Protein AF-A0AB35UMN3-F1 (afdb_monomer_lite)

Foldseek 3Di:
DDVVVVVVVVVVVVVVVVVVVVVVVVVVVVVVVVVVVVVVVVVVVVVVVVVVCCCVVPVVVVVVVVVVVVVVVVVVVVVVVVVVVVVVVVVVVVVVVVVVVVVVVVPDPPVPVVVCCVQPQVQLLVQLVVLCVVVVPPPFDDWGQDPVVRFIQTPNDTLVVDDPVSVVVRVVSSVVSVVVSVVVVD

Structure (mmCIF, N/CA/C/O backbone):
data_AF-A0AB35UMN3-F1
#
_entry.id   AF-A0AB35UMN3-F1
#
loop_
_atom_site.group_PDB
_atom_site.id
_atom_sit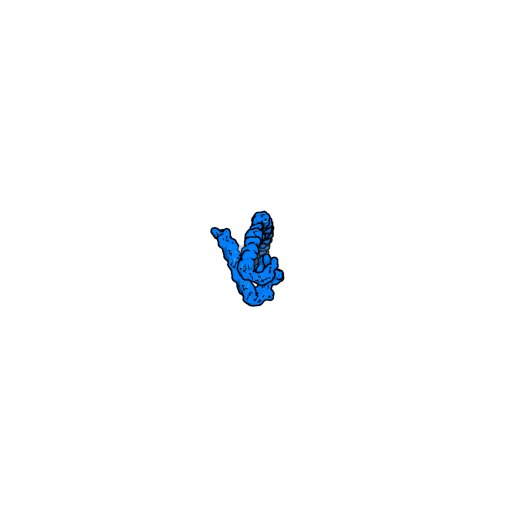e.type_symbol
_atom_site.label_atom_id
_atom_site.label_alt_id
_atom_site.label_comp_id
_atom_site.label_asym_id
_atom_site.label_entity_id
_atom_site.label_seq_id
_atom_site.pdbx_PDB_ins_code
_atom_site.Cartn_x
_atom_site.Cartn_y
_atom_site.Cartn_z
_atom_site.occupancy
_atom_site.B_iso_or_equiv
_atom_site.auth_seq_id
_atom_site.auth_comp_id
_atom_site.auth_asym_id
_atom_site.auth_atom_id
_atom_site.pdbx_PDB_model_num
ATOM 1 N N . MET A 1 1 ? 55.229 17.877 -94.656 1.00 49.72 1 MET A N 1
ATOM 2 C CA . MET A 1 1 ? 54.636 17.764 -93.302 1.00 49.72 1 MET A CA 1
ATOM 3 C C . MET A 1 1 ? 53.980 16.390 -93.181 1.00 49.72 1 MET A C 1
ATOM 5 O O . MET A 1 1 ? 52.789 16.236 -93.396 1.00 49.72 1 MET A O 1
ATOM 9 N N . SER A 1 2 ? 54.763 15.326 -93.351 1.00 49.81 2 SER A N 1
ATOM 10 C CA . SER A 1 2 ? 55.727 14.683 -92.440 1.00 49.81 2 SER A CA 1
ATOM 11 C C . SER A 1 2 ? 55.026 13.604 -91.614 1.00 49.81 2 SER A C 1
ATOM 13 O O . SER A 1 2 ? 54.398 13.877 -90.596 1.00 49.81 2 SER A O 1
ATOM 15 N N . CYS A 1 3 ? 55.125 12.355 -92.085 1.00 61.06 3 CYS A N 1
ATOM 16 C CA . CYS A 1 3 ? 54.620 11.147 -91.418 1.00 61.06 3 CYS A CA 1
ATOM 17 C C . CYS A 1 3 ? 55.007 11.052 -89.933 1.00 61.06 3 CYS A C 1
ATOM 19 O O . CYS A 1 3 ? 54.326 10.369 -89.174 1.00 61.06 3 CYS A O 1
ATOM 21 N N . PHE A 1 4 ? 56.062 11.756 -89.520 1.00 66.88 4 PHE A N 1
ATOM 22 C CA . PHE A 1 4 ? 56.520 11.857 -88.140 1.00 66.88 4 PHE A CA 1
ATOM 23 C C . PHE A 1 4 ? 55.528 12.582 -87.210 1.00 66.88 4 PHE A C 1
ATOM 25 O O . PHE A 1 4 ? 55.297 12.144 -86.087 1.00 66.88 4 PHE A O 1
ATOM 32 N N . GLU A 1 5 ? 54.872 13.649 -87.671 1.00 67.44 5 GLU A N 1
ATOM 33 C CA . GLU A 1 5 ? 53.860 14.357 -86.867 1.00 67.44 5 GLU A CA 1
ATOM 34 C C . GLU A 1 5 ? 52.580 13.521 -86.741 1.00 67.44 5 GLU A C 1
ATOM 36 O O . GLU A 1 5 ? 51.992 13.429 -85.662 1.00 67.44 5 GLU A O 1
ATOM 41 N N . LYS A 1 6 ? 52.194 12.825 -87.820 1.00 71.44 6 LYS A N 1
ATOM 42 C CA . LYS A 1 6 ? 51.068 11.878 -87.810 1.00 71.44 6 LYS A CA 1
ATOM 43 C C . LYS A 1 6 ? 51.325 10.684 -86.884 1.00 71.44 6 LYS A C 1
ATOM 45 O O . LYS A 1 6 ? 50.409 10.264 -86.181 1.00 71.44 6 LYS A O 1
ATOM 50 N N . SER A 1 7 ? 52.550 10.151 -86.835 1.00 70.56 7 SER A N 1
ATOM 51 C CA . SER A 1 7 ? 52.886 9.033 -85.941 1.00 70.56 7 SER A CA 1
ATOM 52 C C . SER A 1 7 ? 52.916 9.450 -84.464 1.00 70.56 7 SER A C 1
ATOM 54 O O . SER A 1 7 ? 52.410 8.708 -83.620 1.00 70.56 7 SER A O 1
ATOM 56 N N . GLN A 1 8 ? 53.405 10.655 -84.140 1.00 73.31 8 GLN A N 1
ATOM 57 C CA . GLN A 1 8 ? 53.326 11.201 -82.779 1.00 73.31 8 GLN A CA 1
ATOM 58 C C . GLN A 1 8 ? 51.881 11.450 -82.327 1.00 73.31 8 GLN A C 1
ATOM 60 O O . GLN A 1 8 ? 51.534 11.153 -81.182 1.00 73.31 8 GLN A O 1
ATOM 65 N N . GLN A 1 9 ? 51.021 11.971 -83.208 1.00 75.00 9 GLN A N 1
ATOM 66 C CA . GLN A 1 9 ? 49.597 12.134 -82.901 1.00 75.00 9 GLN A CA 1
ATOM 67 C C . GLN A 1 9 ? 48.918 10.781 -82.654 1.00 75.00 9 GLN A C 1
ATOM 69 O O . GLN A 1 9 ? 48.176 10.641 -81.683 1.00 75.00 9 GLN A O 1
ATOM 74 N N . LEU A 1 10 ? 49.247 9.756 -83.446 1.00 77.12 10 LEU A N 1
ATOM 75 C CA . LEU A 1 10 ? 48.720 8.402 -83.263 1.00 77.12 10 LEU A CA 1
ATOM 76 C C . LEU A 1 10 ? 49.132 7.786 -81.912 1.00 77.12 10 LEU A C 1
ATOM 78 O O . LEU A 1 10 ? 48.319 7.137 -81.257 1.00 77.12 10 LEU A O 1
ATOM 82 N N . GLN A 1 11 ? 50.369 8.008 -81.457 1.00 79.69 11 GLN A N 1
ATOM 83 C CA . GLN A 1 11 ? 50.820 7.547 -80.137 1.00 79.69 11 GLN A CA 1
ATOM 84 C C . GLN A 1 11 ? 50.098 8.261 -78.985 1.00 79.69 11 GLN A C 1
ATOM 86 O O . GLN A 1 11 ? 49.710 7.614 -78.012 1.00 79.69 11 GLN A O 1
ATOM 91 N N . LYS A 1 12 ? 49.875 9.578 -79.097 1.00 78.50 12 LYS A N 1
ATOM 92 C CA . LYS A 1 12 ? 49.106 10.343 -78.101 1.00 78.50 12 LYS A CA 1
ATOM 93 C C . LYS A 1 12 ? 47.659 9.858 -78.014 1.00 78.50 12 LYS A C 1
ATOM 95 O O . LYS A 1 12 ? 47.161 9.676 -76.909 1.00 78.50 12 LYS A O 1
ATOM 100 N N . LEU A 1 13 ? 47.023 9.582 -79.154 1.00 82.56 13 LEU A N 1
ATOM 101 C CA . LEU A 1 13 ? 45.664 9.037 -79.201 1.00 82.56 13 LEU A CA 1
ATOM 102 C C . LEU A 1 13 ? 45.573 7.665 -78.524 1.00 82.56 13 LEU A C 1
ATOM 104 O O . LEU A 1 13 ? 44.701 7.475 -77.685 1.00 82.56 13 LEU A O 1
ATOM 108 N N . LYS A 1 14 ? 46.522 6.755 -78.783 1.00 85.44 14 LYS A N 1
ATOM 109 C CA . LYS A 1 14 ? 46.574 5.450 -78.098 1.00 85.44 14 LYS A CA 1
ATOM 110 C C . LYS A 1 14 ? 46.750 5.576 -76.582 1.00 85.44 14 LYS A C 1
ATOM 112 O O . LYS A 1 14 ? 46.161 4.808 -75.830 1.00 85.44 14 LYS A O 1
ATOM 117 N N . LYS A 1 15 ? 47.549 6.545 -76.120 1.00 87.25 15 LYS A N 1
ATOM 118 C CA . LYS A 1 15 ? 47.735 6.808 -74.684 1.00 87.25 15 LYS A CA 1
ATOM 119 C C . LYS A 1 15 ? 46.450 7.329 -74.034 1.00 87.25 15 LYS A C 1
ATOM 121 O O . LYS A 1 15 ? 46.104 6.881 -72.949 1.00 87.25 15 LYS A O 1
ATOM 126 N N . ILE A 1 16 ? 45.744 8.238 -74.707 1.00 84.94 16 ILE A N 1
ATOM 127 C CA . ILE A 1 16 ? 44.455 8.768 -74.243 1.00 84.94 16 ILE A CA 1
ATOM 128 C C . ILE A 1 16 ? 43.393 7.660 -74.229 1.00 84.94 16 ILE A C 1
ATOM 130 O O . ILE A 1 16 ? 42.644 7.547 -73.268 1.00 84.94 16 ILE A O 1
ATOM 134 N N . GLU A 1 17 ? 43.356 6.803 -75.249 1.00 89.38 17 GLU A N 1
ATOM 135 C CA . GLU A 1 17 ? 42.429 5.669 -75.321 1.00 89.38 17 GLU A CA 1
ATOM 136 C C . GLU A 1 17 ? 42.660 4.659 -74.184 1.00 89.38 17 GLU A C 1
ATOM 138 O O . GLU A 1 17 ? 41.702 4.226 -73.542 1.00 89.38 17 GLU A O 1
ATOM 143 N N . ALA A 1 18 ? 43.924 4.353 -73.868 1.00 86.31 18 ALA A N 1
ATOM 144 C CA . ALA A 1 18 ? 44.277 3.531 -72.711 1.00 86.31 18 ALA A CA 1
ATOM 145 C C . ALA A 1 18 ? 43.836 4.185 -71.388 1.00 86.31 18 ALA A C 1
ATOM 147 O O . ALA A 1 18 ? 43.183 3.538 -70.577 1.00 86.31 18 ALA A O 1
ATOM 148 N N . GLN A 1 19 ? 44.093 5.486 -71.211 1.00 88.62 19 GLN A N 1
ATOM 149 C CA . GLN A 1 19 ? 43.667 6.226 -70.017 1.00 88.62 19 GLN A CA 1
ATOM 150 C C . GLN A 1 19 ? 42.141 6.266 -69.857 1.00 88.62 19 GLN A C 1
ATOM 152 O O . GLN A 1 19 ? 41.639 6.139 -68.746 1.00 88.62 19 GLN A O 1
ATOM 157 N N . ILE A 1 20 ? 41.386 6.409 -70.951 1.00 90.38 20 ILE A N 1
ATOM 158 C CA . ILE A 1 20 ? 39.916 6.366 -70.922 1.00 90.38 20 ILE A CA 1
ATOM 159 C C . ILE A 1 20 ? 39.425 4.975 -70.513 1.00 90.38 20 ILE A C 1
ATOM 161 O O . ILE A 1 20 ? 38.469 4.866 -69.746 1.00 90.38 20 ILE A O 1
ATOM 165 N N . LYS A 1 21 ? 40.064 3.910 -71.008 1.00 92.06 21 LYS A N 1
ATOM 166 C CA . LYS A 1 21 ? 39.723 2.534 -70.632 1.00 92.06 21 LYS A CA 1
ATOM 167 C C . LYS A 1 21 ? 39.990 2.279 -69.148 1.00 92.06 21 LYS A C 1
ATOM 169 O O . LYS A 1 21 ? 39.128 1.718 -68.475 1.00 92.06 21 LYS A O 1
ATOM 174 N N . ASP A 1 22 ? 41.128 2.741 -68.642 1.00 91.88 22 ASP A N 1
ATOM 175 C CA . ASP A 1 22 ? 41.480 2.617 -67.227 1.00 91.88 22 ASP A CA 1
ATOM 176 C C . ASP A 1 22 ? 40.489 3.395 -66.351 1.00 91.88 22 ASP A C 1
ATOM 178 O O . ASP A 1 22 ? 39.943 2.841 -65.399 1.00 91.88 22 ASP A O 1
ATOM 182 N N . LEU A 1 23 ? 40.152 4.636 -66.718 1.00 90.88 23 LEU A N 1
ATOM 183 C CA . LEU A 1 23 ? 39.163 5.443 -65.994 1.00 90.88 23 LEU A CA 1
ATOM 184 C C . LEU A 1 23 ? 37.768 4.808 -65.985 1.00 90.88 23 LEU A C 1
ATOM 186 O O . LEU A 1 23 ? 37.100 4.848 -64.956 1.00 90.88 23 LEU A O 1
ATOM 190 N N . ARG A 1 24 ? 37.340 4.182 -67.088 1.00 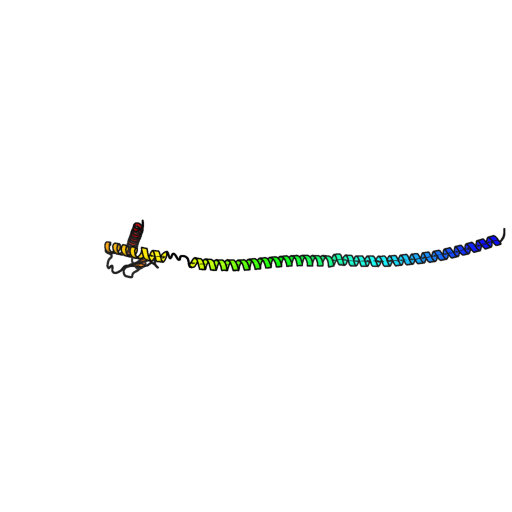92.94 24 ARG A N 1
ATOM 191 C CA . ARG A 1 24 ? 36.076 3.427 -67.128 1.00 92.94 24 ARG A CA 1
ATOM 192 C C . ARG A 1 24 ? 36.103 2.228 -66.188 1.00 92.94 24 ARG A C 1
ATOM 194 O O . ARG A 1 24 ? 35.152 2.031 -65.449 1.00 92.94 24 ARG A O 1
ATOM 201 N N . SER A 1 25 ? 37.210 1.486 -66.150 1.00 91.69 25 SER A N 1
ATOM 202 C CA . SER A 1 25 ? 37.344 0.351 -65.228 1.00 91.69 25 SER A CA 1
ATOM 203 C C . SER A 1 25 ? 37.286 0.778 -63.754 1.00 91.69 25 SER A C 1
ATOM 205 O O . SER A 1 25 ? 36.664 0.105 -62.936 1.00 91.69 25 SER A O 1
ATOM 207 N N . VAL A 1 26 ? 37.874 1.934 -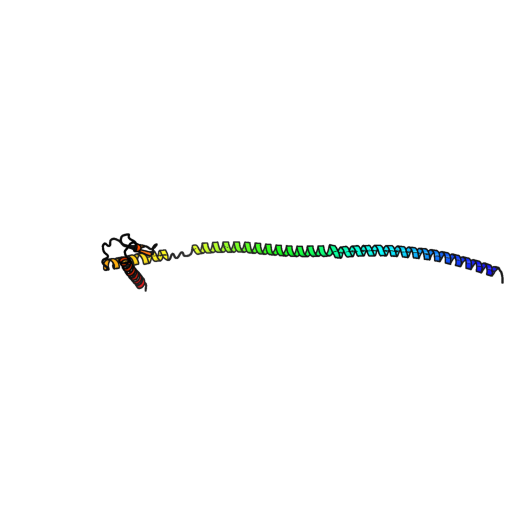63.426 1.00 93.56 26 VAL A N 1
ATOM 208 C CA . VAL A 1 26 ? 37.813 2.533 -62.086 1.00 93.56 26 VAL A CA 1
ATOM 209 C C . VAL A 1 26 ? 36.394 3.007 -61.776 1.00 93.56 26 VAL A C 1
ATOM 211 O O . VAL A 1 26 ? 35.917 2.808 -60.664 1.00 93.56 26 VAL A O 1
ATOM 214 N N . GLN A 1 27 ? 35.701 3.600 -62.750 1.00 92.94 27 GLN A N 1
ATOM 215 C CA . GLN A 1 27 ? 34.311 4.018 -62.591 1.00 92.94 27 GLN A CA 1
ATOM 216 C C . GLN A 1 27 ? 33.392 2.821 -62.310 1.00 92.94 27 GLN A C 1
ATOM 218 O O . GLN A 1 27 ? 32.613 2.876 -61.363 1.00 92.94 27 GLN A O 1
ATOM 223 N N . ASP A 1 28 ? 33.525 1.731 -63.068 1.00 93.69 28 ASP A N 1
ATOM 224 C CA . ASP A 1 28 ? 32.730 0.515 -62.872 1.00 93.69 28 ASP A CA 1
ATOM 225 C C . ASP A 1 28 ? 32.991 -0.114 -61.491 1.00 93.69 28 ASP A C 1
ATOM 227 O O . ASP A 1 28 ? 32.059 -0.554 -60.814 1.00 93.69 28 ASP A O 1
ATOM 231 N N . PHE A 1 29 ? 34.253 -0.114 -61.041 1.00 95.19 29 PHE A N 1
ATOM 232 C CA . PHE A 1 29 ? 34.628 -0.577 -59.702 1.00 95.19 29 PHE A CA 1
ATOM 233 C C . PHE A 1 29 ? 33.988 0.281 -58.602 1.00 95.19 29 PHE A C 1
ATOM 235 O O . PHE A 1 29 ? 33.361 -0.253 -57.688 1.00 95.19 29 PHE A O 1
ATOM 242 N N . LEU A 1 30 ? 34.086 1.608 -58.716 1.00 93.69 30 LEU A N 1
ATOM 243 C CA . LEU A 1 30 ? 33.486 2.533 -57.753 1.00 93.69 30 LEU A CA 1
ATOM 244 C C . LEU A 1 30 ? 31.957 2.425 -57.737 1.00 93.69 30 LEU A C 1
ATOM 246 O O . LEU A 1 30 ? 31.351 2.486 -56.671 1.00 93.69 30 LEU A O 1
ATOM 250 N N . GLU A 1 31 ? 31.309 2.233 -58.888 1.00 95.50 31 GLU A N 1
ATOM 251 C CA . GLU A 1 31 ? 29.861 2.013 -58.948 1.00 95.50 31 GLU A CA 1
ATOM 252 C C . GLU A 1 31 ? 29.442 0.703 -58.267 1.00 95.50 31 GLU A C 1
ATOM 254 O O . GLU A 1 31 ? 28.391 0.661 -57.618 1.00 95.50 31 GLU A O 1
ATOM 259 N N . ALA A 1 32 ? 30.246 -0.358 -58.382 1.00 93.75 32 ALA A N 1
ATOM 260 C CA . ALA A 1 32 ? 30.013 -1.607 -57.662 1.00 93.75 32 ALA A CA 1
ATOM 261 C C . ALA A 1 32 ? 30.167 -1.419 -56.143 1.00 93.75 32 ALA A C 1
ATOM 263 O O . ALA A 1 32 ? 29.280 -1.820 -55.387 1.00 93.75 32 ALA A O 1
ATOM 264 N N . GLU A 1 33 ? 31.222 -0.731 -55.705 1.00 95.06 33 GLU A N 1
ATOM 265 C CA . GLU A 1 33 ? 31.476 -0.450 -54.288 1.00 95.06 33 GLU A CA 1
ATOM 266 C C . GLU A 1 33 ? 30.394 0.456 -53.679 1.00 95.06 33 GLU A C 1
ATOM 268 O O . GLU A 1 33 ? 29.896 0.200 -52.584 1.00 95.06 33 GLU A O 1
ATOM 273 N N . ILE A 1 34 ? 29.920 1.467 -54.416 1.00 95.00 34 ILE A N 1
ATOM 274 C CA . ILE A 1 34 ? 28.790 2.309 -53.997 1.00 95.00 34 ILE A CA 1
ATOM 275 C C . ILE A 1 34 ? 27.517 1.473 -53.831 1.00 95.00 34 ILE A C 1
ATOM 277 O O . ILE A 1 34 ? 26.742 1.711 -52.900 1.00 95.00 34 ILE A O 1
ATOM 281 N N . LYS A 1 35 ? 27.259 0.504 -54.717 1.00 95.69 35 LYS A N 1
ATOM 282 C CA . LYS A 1 35 ? 26.093 -0.383 -54.586 1.00 95.69 35 LYS A CA 1
ATOM 283 C C . LYS A 1 35 ? 26.203 -1.257 -53.341 1.00 95.69 35 LYS A C 1
ATOM 285 O O . LYS A 1 35 ? 25.233 -1.329 -52.592 1.00 95.69 35 LYS A O 1
ATOM 290 N N . GLU A 1 36 ? 27.365 -1.848 -53.087 1.00 95.81 36 GLU A N 1
ATOM 291 C CA . GLU A 1 36 ? 27.613 -2.675 -51.901 1.00 95.81 36 GLU A CA 1
ATOM 292 C C . GLU A 1 36 ? 27.514 -1.871 -50.593 1.00 95.81 36 GLU A C 1
ATOM 294 O O . GLU A 1 36 ? 26.860 -2.281 -49.632 1.00 95.81 36 GLU A O 1
ATOM 299 N N . LEU A 1 37 ? 28.077 -0.664 -50.560 1.00 94.50 37 LEU A N 1
ATOM 300 C CA . LEU A 1 37 ? 27.951 0.224 -49.406 1.00 94.50 37 LEU A CA 1
ATOM 301 C C . LEU A 1 37 ? 26.496 0.643 -49.166 1.00 94.50 37 LEU A C 1
ATOM 303 O O . LEU A 1 37 ? 26.064 0.753 -48.018 1.00 94.50 37 LEU A O 1
ATOM 307 N N . ASN A 1 38 ? 25.712 0.852 -50.226 1.00 95.19 38 ASN A N 1
ATOM 308 C CA . ASN A 1 38 ? 24.297 1.184 -50.091 1.00 95.19 38 ASN A CA 1
ATOM 309 C C . ASN A 1 38 ? 23.457 0.007 -49.582 1.00 95.19 38 ASN A C 1
ATOM 311 O O . ASN A 1 38 ? 22.568 0.233 -48.760 1.00 95.19 38 ASN A O 1
ATOM 315 N N . THR A 1 39 ? 23.733 -1.229 -50.011 1.00 95.19 39 THR A N 1
ATOM 316 C CA . THR A 1 39 ? 23.030 -2.411 -49.483 1.00 95.19 39 THR A CA 1
ATOM 317 C C . THR A 1 39 ? 23.381 -2.648 -48.016 1.00 95.19 39 THR A C 1
ATOM 319 O O . THR A 1 39 ? 22.482 -2.864 -47.204 1.00 95.19 39 THR A O 1
ATOM 322 N N . SER A 1 40 ? 24.656 -2.501 -47.645 1.00 95.12 40 SER A N 1
ATOM 323 C CA . SER A 1 40 ? 25.102 -2.561 -46.247 1.00 95.12 40 SER A CA 1
ATOM 324 C C . SER A 1 40 ? 24.462 -1.460 -45.391 1.00 95.12 40 SER A C 1
ATOM 326 O O . SER A 1 40 ? 23.946 -1.701 -44.301 1.00 95.12 40 SER A O 1
ATOM 328 N N . LYS A 1 41 ? 24.375 -0.231 -45.910 1.00 95.12 41 LYS A N 1
ATOM 329 C CA . LYS A 1 41 ? 23.669 0.860 -45.228 1.00 95.12 41 LYS A CA 1
ATOM 330 C C . LYS A 1 41 ? 22.187 0.542 -45.018 1.00 95.12 41 LYS A C 1
ATOM 332 O O . LYS A 1 41 ? 21.641 0.861 -43.962 1.00 95.12 41 LYS A O 1
ATOM 337 N N . GLN A 1 42 ? 21.524 -0.049 -46.011 1.00 95.19 42 GLN A N 1
ATOM 338 C CA . GLN A 1 42 ? 20.117 -0.427 -45.899 1.00 95.19 42 GLN A CA 1
ATOM 339 C C . GLN A 1 42 ? 19.902 -1.511 -44.840 1.00 95.19 42 GLN A C 1
ATOM 341 O O . GLN A 1 42 ? 19.008 -1.344 -44.011 1.00 95.19 42 GLN A O 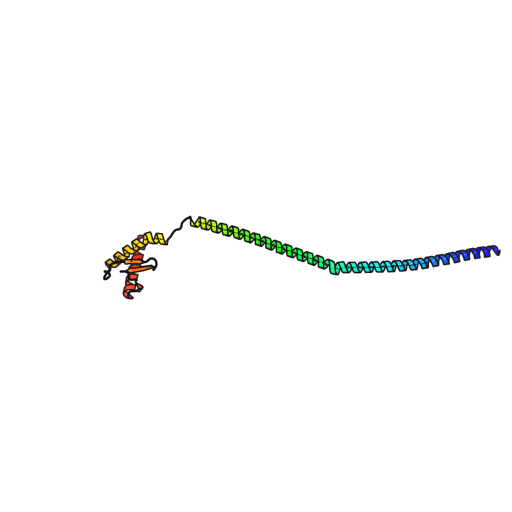1
ATOM 346 N N . SER A 1 43 ? 20.743 -2.548 -44.792 1.00 95.88 43 SER A N 1
ATOM 347 C CA . SER A 1 43 ? 20.615 -3.606 -43.780 1.00 95.88 43 SER A CA 1
ATOM 348 C C . SER A 1 43 ? 20.782 -3.063 -42.357 1.00 95.88 43 SER A C 1
ATOM 350 O O . SER A 1 43 ? 19.969 -3.367 -41.484 1.00 95.88 43 SER A O 1
ATOM 352 N N . VAL A 1 44 ? 21.749 -2.166 -42.135 1.00 95.12 44 VAL A N 1
ATOM 353 C CA . VAL A 1 44 ? 21.956 -1.506 -40.834 1.00 95.12 44 VAL A CA 1
ATOM 354 C C . VAL A 1 44 ? 20.762 -0.623 -40.449 1.00 95.12 44 VAL A C 1
ATOM 356 O O . VAL A 1 44 ? 20.359 -0.582 -39.286 1.00 95.12 44 VAL A O 1
ATOM 359 N N . ILE A 1 45 ? 20.152 0.083 -41.408 1.00 96.12 45 ILE A N 1
ATOM 360 C CA . ILE A 1 45 ? 18.945 0.886 -41.150 1.00 96.12 45 ILE A CA 1
ATOM 361 C C . ILE A 1 45 ? 17.762 -0.011 -40.773 1.00 96.12 45 ILE A C 1
ATOM 363 O O . ILE A 1 45 ? 16.984 0.347 -39.886 1.00 96.12 45 ILE A O 1
ATOM 367 N N . GLU A 1 46 ? 17.606 -1.158 -41.428 1.00 95.38 46 GLU A N 1
ATOM 368 C CA . GLU A 1 46 ? 16.555 -2.119 -41.099 1.00 95.38 46 GLU A CA 1
ATOM 369 C C . GLU A 1 46 ? 16.751 -2.731 -39.714 1.00 95.38 46 GLU A C 1
ATOM 371 O O . GLU A 1 46 ? 15.791 -2.817 -38.949 1.00 95.38 46 GLU A O 1
ATOM 376 N N . GLU A 1 47 ? 17.980 -3.102 -39.359 1.00 95.00 47 GLU A N 1
ATOM 377 C CA . GLU A 1 47 ? 18.307 -3.604 -38.025 1.00 95.00 47 GLU A CA 1
ATOM 378 C C . GLU A 1 47 ? 18.030 -2.547 -36.952 1.00 95.00 47 GLU A C 1
ATOM 380 O O . GLU A 1 47 ? 17.356 -2.823 -35.958 1.00 95.00 47 GLU A O 1
ATOM 385 N N . ARG A 1 48 ? 18.440 -1.296 -37.196 1.00 94.94 48 ARG A N 1
ATOM 386 C CA . ARG A 1 48 ? 18.114 -0.177 -36.311 1.00 94.94 48 ARG A CA 1
ATOM 387 C C . ARG A 1 48 ? 16.604 -0.021 -36.139 1.00 94.94 48 ARG A C 1
ATOM 389 O O . ARG A 1 48 ? 16.139 0.111 -35.013 1.00 94.94 48 ARG A O 1
ATOM 396 N N . ARG A 1 49 ? 15.833 -0.059 -37.231 1.00 94.31 49 ARG A N 1
ATOM 397 C CA . ARG A 1 49 ? 14.366 0.040 -37.167 1.00 94.31 49 ARG A CA 1
ATOM 398 C C . ARG A 1 49 ? 13.760 -1.099 -36.356 1.00 94.31 49 ARG A C 1
ATOM 400 O O . ARG A 1 49 ? 12.877 -0.832 -35.551 1.00 94.31 49 ARG A O 1
ATOM 407 N N . LYS A 1 50 ? 14.243 -2.333 -36.527 1.00 94.56 50 LYS A N 1
ATOM 408 C CA . LYS A 1 50 ? 13.799 -3.488 -35.731 1.00 94.56 50 LYS A CA 1
ATOM 409 C C . LYS A 1 50 ? 14.064 -3.262 -34.241 1.00 94.56 50 LYS A C 1
ATOM 411 O O . LYS A 1 50 ? 13.147 -3.409 -33.434 1.00 94.56 50 LYS A O 1
ATOM 416 N N . ASN A 1 51 ? 15.266 -2.813 -33.889 1.00 93.19 51 ASN A N 1
ATOM 417 C CA . ASN A 1 51 ? 15.624 -2.508 -32.503 1.00 93.19 51 ASN A CA 1
ATOM 418 C C . ASN A 1 51 ? 14.766 -1.374 -31.926 1.00 93.19 51 ASN A C 1
ATOM 420 O O . ASN A 1 51 ? 14.231 -1.513 -30.829 1.00 93.19 51 ASN A O 1
ATOM 424 N N . ASP A 1 52 ? 14.559 -0.294 -32.682 1.00 91.62 52 ASP A N 1
ATOM 425 C CA . ASP A 1 52 ? 13.697 0.817 -32.270 1.00 91.62 52 ASP A CA 1
ATOM 426 C C . ASP A 1 52 ? 12.254 0.330 -32.048 1.00 91.62 52 ASP A C 1
ATOM 428 O O . ASP A 1 52 ? 11.645 0.638 -31.021 1.00 91.62 52 ASP A O 1
ATOM 432 N N . THR A 1 53 ? 11.711 -0.496 -32.951 1.00 92.88 53 THR A N 1
ATOM 433 C CA . THR A 1 53 ? 10.369 -1.069 -32.772 1.00 92.88 53 THR A CA 1
ATOM 434 C C . THR A 1 53 ? 10.276 -1.960 -31.540 1.00 92.88 53 THR A C 1
ATOM 436 O O . THR A 1 53 ? 9.312 -1.831 -30.795 1.00 92.88 53 THR A O 1
ATOM 439 N N . PHE A 1 54 ? 11.281 -2.792 -31.265 1.00 93.38 54 PHE A N 1
ATOM 440 C CA . PHE A 1 54 ? 11.309 -3.648 -30.078 1.00 93.38 54 PHE A CA 1
ATOM 441 C C . PHE A 1 54 ? 11.367 -2.825 -28.780 1.00 93.38 54 PHE A C 1
ATOM 443 O O . PHE A 1 54 ? 10.595 -3.046 -27.846 1.00 93.38 54 PHE A O 1
ATOM 450 N N . ILE A 1 55 ? 12.217 -1.795 -28.743 1.00 92.00 55 ILE A N 1
ATOM 451 C CA . ILE A 1 55 ? 12.319 -0.883 -27.597 1.00 92.00 55 ILE A CA 1
ATOM 452 C C . ILE A 1 55 ? 10.981 -0.186 -27.335 1.00 92.00 55 ILE A C 1
ATOM 454 O O . ILE A 1 55 ? 10.546 -0.071 -26.185 1.00 92.00 55 ILE A O 1
ATOM 458 N N . HIS A 1 56 ? 10.327 0.303 -28.388 1.00 89.69 56 HIS A N 1
ATOM 459 C CA . HIS A 1 56 ? 9.096 1.071 -28.252 1.00 89.69 56 HIS A CA 1
ATOM 460 C C . HIS A 1 56 ? 7.861 0.210 -27.983 1.00 89.69 56 HIS A C 1
ATOM 462 O O . HIS A 1 56 ? 7.025 0.623 -27.180 1.00 89.69 56 HIS A O 1
ATOM 468 N N . ALA A 1 57 ? 7.746 -0.948 -28.631 1.00 87.44 57 ALA A N 1
ATOM 469 C CA . ALA A 1 57 ? 6.571 -1.807 -28.544 1.00 87.44 57 ALA A CA 1
ATOM 470 C C . ALA A 1 57 ? 6.580 -2.713 -27.312 1.00 87.44 57 ALA A C 1
ATOM 472 O O . ALA A 1 57 ? 5.509 -3.059 -26.828 1.00 87.44 57 ALA A O 1
ATOM 473 N N . GLU A 1 58 ? 7.755 -3.083 -26.798 1.00 86.88 58 GLU A N 1
ATOM 474 C CA . GLU A 1 58 ? 7.856 -4.119 -25.767 1.00 86.88 58 GLU A CA 1
ATOM 475 C C . GLU A 1 58 ? 8.546 -3.617 -24.495 1.00 86.88 58 GLU A C 1
ATOM 477 O O . GLU A 1 58 ? 7.951 -3.642 -23.416 1.00 86.88 58 GLU A O 1
ATOM 482 N N . LEU A 1 59 ? 9.750 -3.045 -24.601 1.00 90.12 59 LEU A N 1
ATOM 483 C CA . LEU A 1 59 ? 10.497 -2.616 -23.409 1.00 90.12 59 LEU A CA 1
ATOM 484 C C . LEU A 1 59 ? 9.868 -1.404 -22.706 1.00 90.12 59 LEU A C 1
ATOM 486 O O . LEU A 1 59 ? 9.754 -1.380 -21.480 1.00 90.12 59 LEU A O 1
ATOM 490 N N . ARG A 1 60 ? 9.440 -0.381 -23.455 1.00 90.50 60 ARG A N 1
ATOM 491 C CA . ARG A 1 60 ? 8.778 0.802 -22.875 1.00 90.50 60 ARG A CA 1
ATOM 492 C C . ARG A 1 60 ? 7.490 0.477 -22.110 1.00 90.50 60 ARG A C 1
ATOM 494 O O . ARG A 1 60 ? 7.371 0.971 -20.985 1.00 90.50 60 ARG A O 1
ATOM 501 N N . PRO A 1 61 ? 6.527 -0.290 -22.657 1.00 94.12 61 PRO A N 1
ATOM 502 C CA . PRO A 1 61 ? 5.317 -0.614 -21.911 1.00 94.12 61 PRO A CA 1
ATOM 503 C C . PRO A 1 61 ? 5.614 -1.452 -20.669 1.00 94.12 61 PRO A C 1
ATOM 505 O O . PRO A 1 61 ? 5.088 -1.111 -19.615 1.00 94.12 61 PRO A O 1
ATOM 508 N N . GLN A 1 62 ? 6.523 -2.431 -20.736 1.00 94.38 62 GLN A N 1
ATOM 509 C CA . GLN A 1 62 ? 6.917 -3.209 -19.553 1.00 94.38 62 GLN A CA 1
ATOM 510 C C . GLN A 1 62 ? 7.517 -2.325 -18.450 1.00 94.38 62 GLN A C 1
ATOM 512 O O . GLN A 1 62 ? 7.166 -2.455 -17.279 1.00 94.38 62 GLN A O 1
ATOM 517 N N . ILE A 1 63 ? 8.381 -1.366 -18.804 1.00 94.56 63 ILE A N 1
ATOM 518 C CA . ILE A 1 63 ? 8.937 -0.407 -17.833 1.00 94.56 63 ILE A CA 1
ATOM 519 C C . ILE A 1 63 ? 7.834 0.465 -17.225 1.00 94.56 63 ILE A C 1
ATOM 521 O O . ILE A 1 63 ? 7.858 0.745 -16.024 1.00 94.56 63 ILE A O 1
ATOM 525 N N . ASN A 1 64 ? 6.879 0.921 -18.033 1.00 94.44 64 ASN A N 1
ATOM 526 C CA . ASN A 1 64 ? 5.773 1.742 -17.549 1.00 94.44 64 ASN A CA 1
ATOM 527 C C . ASN A 1 64 ? 4.843 0.950 -16.623 1.00 94.44 64 ASN A C 1
ATOM 529 O O . ASN A 1 64 ? 4.449 1.468 -15.580 1.00 94.44 64 ASN A O 1
ATOM 533 N N . GLU A 1 65 ? 4.554 -0.305 -16.958 1.00 95.88 65 GLU A N 1
ATOM 534 C CA . GLU A 1 65 ? 3.775 -1.217 -16.125 1.00 95.88 65 GLU A CA 1
ATOM 535 C C . GLU A 1 65 ? 4.481 -1.486 -14.791 1.00 95.88 65 GLU A C 1
ATOM 537 O O . GLU A 1 65 ? 3.890 -1.306 -13.728 1.00 95.88 65 GLU A O 1
ATOM 542 N N . LEU A 1 66 ? 5.779 -1.802 -14.819 1.00 95.25 66 LEU A N 1
ATOM 543 C CA . LEU A 1 66 ? 6.584 -1.984 -13.609 1.00 95.25 66 LEU A CA 1
ATOM 544 C C . LEU A 1 66 ? 6.593 -0.728 -12.730 1.00 95.25 66 LEU A C 1
ATOM 546 O O . LEU A 1 66 ? 6.466 -0.824 -11.509 1.00 95.25 66 LEU A O 1
ATOM 550 N N . ARG A 1 67 ? 6.705 0.464 -13.329 1.00 96.12 67 ARG A N 1
ATOM 551 C CA . ARG A 1 67 ? 6.625 1.738 -12.597 1.00 96.12 67 ARG A CA 1
ATOM 552 C C . ARG A 1 67 ? 5.250 1.957 -11.972 1.00 96.12 67 ARG A C 1
ATOM 554 O O . ARG A 1 67 ? 5.184 2.398 -10.824 1.00 96.12 67 ARG A O 1
ATOM 561 N N . ALA A 1 68 ? 4.175 1.641 -12.691 1.00 96.31 68 ALA A N 1
ATOM 562 C CA . ALA A 1 68 ? 2.813 1.731 -12.175 1.00 96.31 68 ALA A CA 1
ATOM 563 C C . ALA A 1 68 ? 2.604 0.763 -10.999 1.00 96.31 68 ALA A C 1
ATOM 565 O O . ALA A 1 68 ? 2.160 1.181 -9.930 1.00 96.31 68 ALA A O 1
ATOM 566 N N . ASN A 1 69 ? 3.031 -0.492 -11.147 1.00 96.69 69 ASN A N 1
ATOM 567 C CA . ASN A 1 69 ? 2.956 -1.508 -10.097 1.00 96.69 69 ASN A CA 1
ATOM 568 C C . ASN A 1 69 ? 3.763 -1.108 -8.856 1.00 96.69 69 ASN A C 1
ATOM 570 O O . ASN A 1 69 ? 3.279 -1.238 -7.733 1.00 96.69 69 ASN A O 1
ATOM 574 N N . LEU A 1 70 ? 4.959 -0.545 -9.038 1.00 96.75 70 LEU A N 1
ATOM 575 C CA . LEU A 1 70 ? 5.782 -0.038 -7.940 1.00 96.75 70 LEU A CA 1
ATOM 576 C C . LEU A 1 70 ? 5.113 1.141 -7.220 1.00 96.75 70 LEU A C 1
ATOM 578 O O . LEU A 1 70 ? 5.162 1.218 -5.992 1.00 96.75 70 LEU A O 1
ATOM 582 N N . SER A 1 71 ? 4.469 2.047 -7.960 1.00 96.50 71 SER A N 1
ATOM 583 C CA . SER A 1 71 ? 3.690 3.147 -7.379 1.00 96.50 71 SER A CA 1
ATOM 584 C C . SER A 1 71 ? 2.514 2.624 -6.547 1.00 96.50 71 SER A C 1
ATOM 586 O O . SER A 1 71 ? 2.342 3.030 -5.397 1.00 96.50 71 SER A O 1
ATOM 588 N N . ASN A 1 72 ? 1.764 1.658 -7.084 1.00 96.88 72 ASN A N 1
ATOM 589 C CA . ASN A 1 72 ? 0.645 1.019 -6.392 1.00 96.88 72 ASN A CA 1
ATOM 590 C C . ASN A 1 72 ? 1.105 0.297 -5.120 1.00 96.88 72 ASN A C 1
ATOM 592 O O . ASN A 1 72 ? 0.494 0.454 -4.065 1.00 96.88 72 ASN A O 1
ATOM 596 N N . TYR A 1 73 ? 2.222 -0.431 -5.188 1.00 96.88 73 TYR A N 1
ATOM 597 C CA . TYR A 1 73 ? 2.802 -1.097 -4.025 1.00 96.88 73 TYR A CA 1
ATOM 598 C C . TYR A 1 73 ? 3.226 -0.097 -2.942 1.00 96.88 73 TYR A C 1
ATOM 600 O O . TYR A 1 73 ? 2.944 -0.301 -1.764 1.00 96.88 73 TYR A O 1
ATOM 608 N N . LYS A 1 74 ? 3.854 1.024 -3.325 1.00 96.94 74 LYS A N 1
ATOM 609 C CA . LYS A 1 74 ? 4.202 2.098 -2.381 1.00 96.94 74 LYS A CA 1
ATOM 610 C C . LYS A 1 74 ? 2.968 2.691 -1.707 1.00 96.94 74 LYS A C 1
ATOM 612 O O . LYS A 1 74 ? 3.002 2.933 -0.503 1.00 96.94 74 LYS A O 1
ATOM 617 N N . LEU A 1 75 ? 1.891 2.917 -2.460 1.00 97.31 75 LEU A N 1
ATOM 618 C CA . LEU A 1 75 ? 0.634 3.418 -1.909 1.00 97.31 75 LEU A CA 1
ATOM 619 C C . LEU A 1 75 ? 0.040 2.430 -0.896 1.00 97.3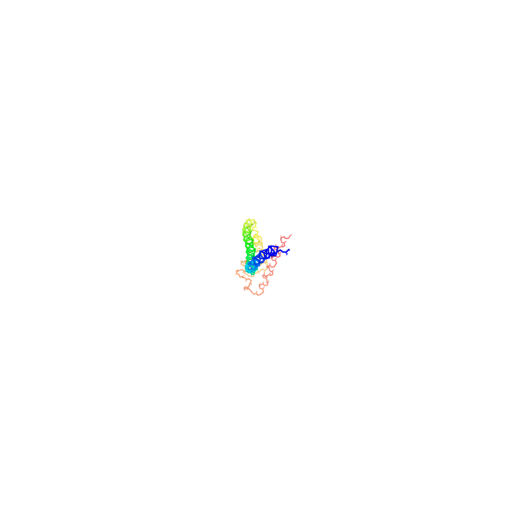1 75 LEU A C 1
ATOM 621 O O . LEU A 1 75 ? -0.266 2.831 0.225 1.00 97.31 75 LEU A O 1
ATOM 625 N N . ALA A 1 76 ? -0.049 1.149 -1.260 1.00 96.88 76 ALA A N 1
ATOM 626 C CA . ALA A 1 76 ? -0.553 0.096 -0.381 1.00 96.88 76 ALA A CA 1
ATOM 627 C C . ALA A 1 76 ? 0.292 -0.042 0.898 1.00 96.88 76 ALA A C 1
ATOM 629 O O . ALA A 1 76 ? -0.249 -0.147 1.996 1.00 96.88 76 ALA A O 1
ATOM 630 N N . LEU A 1 77 ? 1.621 0.041 0.781 1.00 97.50 77 LEU A N 1
ATOM 631 C CA . LEU A 1 77 ? 2.525 0.016 1.930 1.00 97.50 77 LEU A CA 1
ATOM 632 C C . LEU A 1 77 ? 2.292 1.207 2.868 1.00 97.50 77 LEU A C 1
ATOM 634 O O . LEU A 1 77 ? 2.278 1.044 4.086 1.00 97.50 77 LEU A O 1
ATOM 638 N N . ASN A 1 78 ? 2.105 2.406 2.317 1.00 96.12 78 ASN A N 1
ATOM 639 C CA . ASN A 1 78 ? 1.822 3.592 3.123 1.00 96.12 78 ASN A CA 1
ATOM 640 C C . ASN A 1 78 ? 0.468 3.478 3.835 1.00 96.12 78 ASN A C 1
ATOM 642 O O . ASN A 1 78 ? 0.369 3.841 5.004 1.00 96.12 78 ASN A O 1
ATOM 646 N N . GLN A 1 79 ? -0.549 2.933 3.164 1.00 96.69 79 GLN A N 1
ATOM 647 C CA . GLN A 1 79 ? -1.850 2.650 3.775 1.00 96.69 79 GLN A CA 1
ATOM 648 C C . GLN A 1 79 ? -1.732 1.627 4.909 1.00 96.69 79 GLN A C 1
ATOM 650 O O . GLN A 1 79 ? -2.315 1.831 5.970 1.00 96.69 79 GLN A O 1
ATOM 655 N N . HIS A 1 80 ? -0.937 0.569 4.724 1.00 97.12 80 HIS A N 1
ATOM 656 C CA . HIS A 1 80 ? -0.675 -0.415 5.773 1.00 97.12 80 HIS A CA 1
ATOM 657 C C . HIS A 1 80 ? -0.014 0.222 6.998 1.00 97.12 80 HIS A C 1
ATOM 659 O O . HIS A 1 80 ? -0.490 0.047 8.113 1.00 97.12 80 HIS A O 1
ATOM 665 N N . LYS A 1 81 ? 1.032 1.029 6.789 1.00 96.75 81 LYS A N 1
ATOM 666 C CA . LYS A 1 81 ? 1.709 1.751 7.877 1.00 96.75 81 LYS A CA 1
ATOM 667 C C . LYS A 1 81 ? 0.775 2.710 8.611 1.00 96.75 81 LYS A C 1
ATOM 669 O O . LYS A 1 81 ? 0.843 2.818 9.830 1.00 96.75 81 LYS A O 1
ATOM 674 N N . ALA A 1 82 ? -0.090 3.413 7.878 1.00 95.81 82 ALA A N 1
ATOM 675 C CA . ALA A 1 82 ? -1.089 4.291 8.478 1.00 95.81 82 ALA A CA 1
ATOM 676 C C . ALA A 1 82 ? -2.084 3.496 9.334 1.00 95.81 82 ALA A C 1
ATOM 678 O O . ALA A 1 82 ? -2.421 3.933 10.430 1.00 95.81 82 ALA A O 1
ATOM 679 N N . LYS A 1 83 ? -2.505 2.314 8.870 1.00 96.69 83 LYS A N 1
ATOM 680 C CA . LYS A 1 83 ? -3.365 1.418 9.643 1.00 96.69 83 LYS A CA 1
ATOM 681 C C . LYS A 1 83 ? -2.679 0.926 10.919 1.00 96.69 83 LYS A C 1
ATOM 683 O O . LYS A 1 83 ? -3.256 1.078 11.983 1.00 96.69 83 LYS A O 1
ATOM 688 N N . GLU A 1 84 ? -1.449 0.420 10.834 1.00 96.81 84 GLU A N 1
ATOM 689 C CA . GLU A 1 84 ? -0.691 -0.022 12.018 1.00 96.81 84 GLU A CA 1
ATOM 690 C C . GLU A 1 84 ? -0.525 1.102 13.045 1.00 96.81 84 GLU A C 1
ATOM 692 O O . GLU A 1 84 ? -0.658 0.883 14.247 1.00 96.81 84 GLU A O 1
ATOM 697 N N . MET A 1 85 ? -0.269 2.324 12.573 1.00 96.19 85 MET A N 1
ATOM 698 C CA . MET A 1 85 ? -0.206 3.498 13.432 1.00 96.19 85 MET A CA 1
ATOM 699 C C . MET A 1 85 ? -1.551 3.749 14.130 1.00 96.19 85 MET A C 1
ATOM 701 O O . MET A 1 85 ? -1.566 3.920 15.347 1.00 96.19 85 MET A O 1
ATOM 705 N N . ILE A 1 86 ? -2.670 3.731 13.396 1.00 96.56 86 ILE A N 1
ATOM 706 C CA . ILE A 1 86 ? -4.019 3.891 13.966 1.00 96.56 86 ILE A CA 1
ATOM 707 C C . ILE A 1 86 ? -4.309 2.801 15.000 1.00 96.56 86 ILE A C 1
ATOM 709 O O . ILE A 1 86 ? -4.765 3.129 16.092 1.00 96.56 86 ILE A O 1
ATOM 713 N N . ASP A 1 87 ? -4.002 1.541 14.690 1.00 96.38 87 ASP A N 1
ATOM 714 C CA . ASP A 1 87 ? -4.221 0.412 15.597 1.00 96.38 87 ASP A CA 1
ATOM 715 C C . ASP A 1 87 ? -3.402 0.604 16.888 1.00 96.38 87 ASP A C 1
ATOM 717 O O . ASP A 1 87 ? -3.953 0.542 17.986 1.00 96.38 87 ASP A O 1
ATOM 721 N N . SER A 1 88 ? -2.121 0.985 16.779 1.00 95.69 88 SER A N 1
ATOM 722 C CA . SER A 1 88 ? -1.293 1.283 17.958 1.00 95.69 88 SER A CA 1
ATOM 723 C C . SER A 1 88 ? -1.821 2.453 18.798 1.00 95.69 88 SER A C 1
ATOM 725 O O . SER A 1 88 ? -1.768 2.402 20.027 1.00 95.69 88 SER A O 1
ATOM 727 N N . PHE A 1 89 ? -2.353 3.504 18.164 1.00 95.75 89 PHE A N 1
ATOM 728 C CA . PHE A 1 89 ? -2.953 4.631 18.878 1.00 95.75 89 PHE A CA 1
ATOM 729 C C . PHE A 1 89 ? -4.263 4.232 19.553 1.00 95.75 89 PHE A C 1
ATOM 731 O O . PHE A 1 89 ? -4.509 4.652 20.681 1.00 95.75 89 PHE A O 1
ATOM 738 N N . SER A 1 90 ? -5.079 3.407 18.895 1.00 95.12 90 SER A N 1
ATOM 739 C CA . SER A 1 90 ? -6.303 2.855 19.470 1.00 95.12 90 SER A CA 1
ATOM 740 C C . SER A 1 90 ? -5.995 2.048 20.730 1.00 95.12 90 SER A C 1
ATOM 742 O O . SER A 1 90 ? -6.618 2.280 21.762 1.00 95.12 90 SER A O 1
ATOM 744 N N . ASP A 1 91 ? -4.987 1.174 20.692 1.00 95.00 91 ASP A N 1
ATOM 745 C CA . ASP A 1 91 ? -4.565 0.389 21.858 1.00 95.00 91 ASP A CA 1
ATOM 746 C C . ASP A 1 91 ? -4.101 1.273 23.024 1.00 95.00 91 ASP A C 1
ATOM 748 O O . ASP A 1 91 ? -4.387 0.982 24.187 1.00 95.00 91 ASP A O 1
ATOM 752 N N . VAL A 1 92 ? -3.380 2.363 22.734 1.00 95.38 92 VAL A N 1
ATOM 753 C CA . VAL A 1 92 ? -2.956 3.328 23.760 1.00 95.38 92 VAL A CA 1
ATOM 754 C C . VAL A 1 92 ? -4.161 4.043 24.370 1.00 95.38 92 VAL A C 1
ATOM 756 O O . VAL A 1 92 ? -4.234 4.151 25.592 1.00 95.38 92 VAL A O 1
ATOM 759 N N . LEU A 1 93 ? -5.109 4.499 23.548 1.00 93.69 93 LEU A N 1
ATOM 760 C CA . LEU A 1 93 ? -6.311 5.190 24.020 1.00 93.69 93 LEU A CA 1
ATOM 761 C C . LEU A 1 93 ? -7.203 4.276 24.865 1.00 93.69 93 LEU A C 1
ATOM 763 O O . LEU A 1 93 ? -7.678 4.704 25.911 1.00 93.69 93 LEU A O 1
ATOM 767 N N . VAL A 1 94 ? -7.388 3.017 24.456 1.00 94.69 94 VAL A N 1
ATOM 768 C CA . VAL A 1 94 ? -8.150 2.028 25.235 1.00 94.69 94 VAL A CA 1
ATOM 769 C C . VAL A 1 94 ? -7.497 1.802 26.597 1.00 94.69 94 VAL A C 1
ATOM 771 O O . VAL A 1 94 ? -8.174 1.907 27.614 1.00 94.69 94 VAL A O 1
ATOM 774 N N . LYS A 1 95 ? -6.174 1.599 26.650 1.00 93.19 95 LYS A N 1
ATOM 775 C CA . LYS A 1 95 ? -5.454 1.452 27.928 1.00 93.19 95 LYS A CA 1
ATOM 776 C C . LYS A 1 95 ? -5.569 2.686 28.819 1.00 93.19 95 LYS A C 1
ATOM 778 O O . LYS A 1 95 ? -5.661 2.559 30.038 1.00 93.19 95 LYS A O 1
ATOM 783 N N . GLN A 1 96 ? -5.524 3.881 28.230 1.00 91.25 96 GLN A N 1
ATOM 784 C CA . GLN A 1 96 ? -5.696 5.130 28.973 1.00 91.25 96 GLN A CA 1
ATOM 785 C C . GLN A 1 96 ? -7.108 5.247 29.544 1.00 91.25 96 GLN A C 1
ATOM 787 O O . GLN A 1 96 ? -7.232 5.559 30.721 1.00 91.25 96 GLN A O 1
ATOM 792 N N . LEU A 1 97 ? -8.143 4.930 28.760 1.00 90.19 97 LEU A N 1
ATOM 793 C CA . LEU A 1 97 ? -9.524 4.888 29.241 1.00 90.19 97 LEU A CA 1
ATOM 794 C C . LEU A 1 97 ? -9.695 3.892 30.388 1.00 90.19 97 LEU A C 1
ATOM 796 O O . LEU A 1 97 ? -10.220 4.274 31.423 1.00 90.19 97 LEU A O 1
ATOM 800 N N . GLU A 1 98 ? -9.187 2.664 30.254 1.00 88.00 98 GLU A N 1
ATOM 801 C CA . GLU A 1 98 ? -9.238 1.663 31.331 1.00 88.00 98 GLU A CA 1
ATOM 802 C C . GLU A 1 98 ? -8.551 2.164 32.610 1.00 88.00 98 GLU A C 1
ATOM 804 O O . GLU A 1 98 ? -9.038 1.937 33.716 1.00 88.00 98 GLU A O 1
ATOM 809 N N . THR A 1 99 ? -7.427 2.873 32.466 1.00 87.19 99 THR A N 1
ATOM 810 C CA . THR A 1 99 ? -6.700 3.458 33.602 1.00 87.19 99 THR A CA 1
ATOM 811 C C . THR A 1 99 ? -7.508 4.584 34.246 1.00 87.19 99 THR A C 1
ATOM 813 O O . THR A 1 99 ? -7.657 4.600 35.463 1.00 87.19 99 THR A O 1
ATOM 816 N N . THR A 1 100 ? -8.078 5.493 33.450 1.00 79.12 100 THR A N 1
ATOM 817 C CA . THR A 1 100 ? -8.918 6.591 33.947 1.00 79.12 100 THR A CA 1
ATOM 818 C C . THR A 1 100 ? -10.200 6.076 34.596 1.00 79.12 100 THR A C 1
ATOM 820 O O . THR A 1 100 ? -10.536 6.530 35.681 1.00 79.12 100 THR A O 1
ATOM 823 N N . GLU A 1 101 ? -10.886 5.092 34.013 1.00 75.81 101 GLU A N 1
ATOM 824 C CA . GLU A 1 101 ? -12.065 4.462 34.622 1.00 75.81 101 GLU A CA 1
ATOM 825 C C . GLU A 1 101 ? -11.708 3.749 35.934 1.00 75.81 101 GLU A C 1
ATOM 827 O O . GLU A 1 101 ? -12.454 3.836 36.912 1.00 75.81 101 GLU A O 1
ATOM 832 N N . ALA A 1 102 ? -10.552 3.079 36.002 1.00 72.75 102 ALA A N 1
ATOM 833 C CA . ALA A 1 102 ? -10.066 2.479 37.240 1.00 72.75 102 ALA A CA 1
ATOM 834 C C . ALA A 1 102 ? -9.763 3.543 38.311 1.00 72.75 102 ALA A C 1
ATOM 836 O O . ALA A 1 102 ? -10.145 3.365 39.468 1.00 72.75 102 ALA A O 1
ATOM 837 N N . GLU A 1 103 ? -9.140 4.662 37.943 1.00 68.50 103 GLU A N 1
ATOM 838 C CA . GLU A 1 103 ? -8.883 5.794 38.839 1.00 68.50 103 GLU A CA 1
ATOM 839 C C . GLU A 1 103 ? -10.191 6.466 39.300 1.00 68.50 103 GLU A C 1
ATOM 841 O O . GLU A 1 103 ? -10.388 6.663 40.501 1.00 68.50 103 GLU A O 1
ATOM 846 N N . GLU A 1 104 ? -11.134 6.730 38.395 1.00 58.66 104 GLU A N 1
ATOM 847 C CA . GLU A 1 104 ? -12.453 7.300 38.703 1.00 58.66 104 GLU A CA 1
ATOM 848 C C . GLU A 1 104 ? -13.303 6.364 39.573 1.00 58.66 104 GLU A C 1
ATOM 850 O O . GLU A 1 104 ? -13.991 6.826 40.483 1.00 58.66 104 GLU A O 1
ATOM 855 N N . SER A 1 105 ? -13.199 5.042 39.398 1.00 53.88 105 SER A N 1
ATOM 856 C CA . SER A 1 105 ? -13.905 4.065 40.241 1.00 53.88 105 SER A CA 1
ATOM 857 C C . SER A 1 105 ? -13.501 4.121 41.724 1.00 53.88 105 SER A C 1
ATOM 859 O O . SER A 1 105 ? -14.273 3.704 42.593 1.00 53.88 105 SER A O 1
ATOM 861 N N . THR A 1 106 ? -12.327 4.683 42.042 1.00 53.94 106 THR A N 1
ATOM 862 C CA . THR A 1 106 ? -11.891 4.912 43.431 1.00 53.94 106 THR A CA 1
ATOM 863 C C . THR A 1 106 ? -12.453 6.201 44.036 1.00 53.94 106 THR A C 1
ATOM 865 O O . THR A 1 106 ? -12.519 6.332 45.262 1.00 53.94 106 THR A O 1
ATOM 868 N N . VAL A 1 107 ? -12.928 7.135 43.207 1.00 52.59 107 VAL A N 1
ATOM 869 C CA . VAL A 1 107 ? -13.452 8.433 43.632 1.00 52.59 107 VAL A CA 1
ATOM 870 C C . VAL A 1 107 ? -14.980 8.428 43.497 1.00 52.59 107 VAL A C 1
ATOM 872 O O . VAL A 1 107 ? -15.554 8.870 42.513 1.00 52.59 107 VAL A O 1
ATOM 875 N N . PHE A 1 108 ? -15.641 7.988 44.574 1.00 52.53 108 PHE A N 1
ATOM 876 C CA . PHE A 1 108 ? -17.061 8.237 44.884 1.00 52.53 108 PHE A CA 1
ATOM 877 C C . PHE A 1 108 ? -18.113 7.288 44.257 1.00 52.53 108 PHE A C 1
ATOM 879 O O . PHE A 1 108 ? -18.965 7.688 43.465 1.00 52.53 108 PHE A O 1
ATOM 886 N N . GLN A 1 109 ? -18.184 6.043 44.753 1.00 56.56 109 GLN A N 1
ATOM 887 C CA . GLN A 1 109 ? -19.429 5.257 44.716 1.00 56.56 109 GLN A CA 1
ATOM 888 C C . GLN A 1 109 ? -20.496 5.917 45.612 1.00 56.56 109 GLN A C 1
ATOM 890 O O . GLN A 1 109 ? -20.653 5.581 46.789 1.00 56.56 109 GLN A O 1
ATOM 895 N N . PHE A 1 110 ? -21.253 6.874 45.075 1.00 58.53 110 PHE A N 1
ATOM 896 C CA . PHE A 1 110 ? -22.482 7.341 45.715 1.00 58.53 110 PHE A CA 1
ATOM 897 C C . PHE A 1 110 ? -23.581 6.295 45.502 1.00 58.53 110 PHE A C 1
ATOM 899 O O . PHE A 1 110 ? -24.398 6.395 44.588 1.00 58.53 110 PHE A O 1
ATOM 906 N N . ASP A 1 111 ? -23.591 5.259 46.344 1.00 66.44 111 ASP A N 1
ATOM 907 C CA . ASP A 1 111 ? -24.655 4.254 46.366 1.00 66.44 111 ASP A CA 1
ATOM 908 C C . ASP A 1 111 ? -25.965 4.890 46.866 1.00 66.44 111 ASP A C 1
ATOM 910 O O . ASP A 1 111 ? -26.342 4.772 48.037 1.00 66.44 111 ASP A O 1
ATOM 914 N N . LEU A 1 112 ? -26.688 5.549 45.954 1.00 63.84 112 LEU A N 1
ATOM 915 C CA . LEU A 1 112 ? -28.032 6.105 46.162 1.00 63.84 112 LEU A CA 1
ATOM 916 C C . LEU A 1 112 ? -28.954 5.101 46.858 1.00 63.84 112 LEU A C 1
ATOM 918 O O . LEU A 1 112 ? -29.693 5.465 47.764 1.00 63.84 112 LEU A O 1
ATOM 922 N N . LYS A 1 113 ? -28.862 3.819 46.483 1.00 66.44 113 LYS A N 1
ATOM 923 C CA . LYS A 1 113 ? -29.666 2.739 47.069 1.00 66.44 113 LYS A CA 1
ATOM 924 C C . LYS A 1 113 ? -29.341 2.484 48.541 1.00 66.44 113 LYS A C 1
ATOM 926 O O . LYS A 1 113 ? -30.264 2.290 49.325 1.00 66.44 113 LYS A O 1
ATOM 931 N N . LYS A 1 114 ? -28.058 2.500 48.929 1.00 72.12 114 LYS A N 1
ATOM 932 C CA . LYS A 1 114 ? -27.654 2.311 50.333 1.00 72.12 114 LYS A CA 1
ATOM 933 C C . LYS A 1 114 ? -28.055 3.517 51.173 1.00 72.12 114 LYS A C 1
ATOM 935 O O . LYS A 1 114 ? -28.710 3.347 52.188 1.00 72.12 114 LYS A O 1
ATOM 940 N N . ARG A 1 115 ? -27.778 4.733 50.694 1.00 69.31 115 ARG A N 1
ATOM 941 C CA . ARG A 1 115 ? -28.172 5.973 51.387 1.00 69.31 115 ARG A CA 1
ATOM 942 C C . ARG A 1 115 ? -29.687 6.099 51.546 1.00 69.31 115 ARG A C 1
ATOM 944 O O . ARG A 1 115 ? -30.154 6.496 52.607 1.00 69.31 115 ARG A O 1
ATOM 951 N N . PHE A 1 116 ? -30.451 5.734 50.517 1.00 69.94 116 PHE A N 1
ATOM 952 C CA . PHE A 1 116 ? -31.909 5.700 50.589 1.00 69.94 116 PHE A CA 1
ATOM 953 C C . PHE A 1 116 ? -32.392 4.652 51.597 1.00 69.94 116 PHE A C 1
ATOM 955 O O . PHE A 1 116 ? -33.276 4.944 52.395 1.00 69.94 116 PHE A O 1
ATOM 962 N N . LYS A 1 117 ? -31.782 3.461 51.622 1.00 73.94 117 LYS A N 1
ATOM 963 C CA . LYS A 1 117 ? -32.086 2.435 52.627 1.00 73.94 117 LYS A CA 1
ATOM 964 C C . LYS A 1 117 ? -31.819 2.940 54.048 1.00 73.94 117 LYS A C 1
ATOM 966 O O . LYS A 1 117 ? -32.701 2.831 54.886 1.00 73.94 117 LYS A O 1
ATOM 971 N N . ASP A 1 118 ? -30.652 3.525 54.288 1.00 72.31 118 ASP A N 1
ATOM 972 C CA . ASP A 1 118 ? -30.224 3.945 55.626 1.00 72.31 118 ASP A CA 1
ATOM 973 C C . ASP A 1 118 ? -31.075 5.089 56.203 1.00 72.31 118 ASP A C 1
ATOM 975 O O . ASP A 1 118 ? -31.189 5.220 57.416 1.00 72.31 118 ASP A O 1
ATOM 979 N N . ILE A 1 119 ? -31.651 5.943 55.350 1.00 74.00 119 ILE A N 1
ATOM 980 C CA . ILE A 1 119 ? -32.364 7.153 55.790 1.00 74.00 119 ILE A CA 1
ATOM 981 C C . ILE A 1 119 ? -33.884 6.996 55.675 1.00 74.00 119 ILE A C 1
ATOM 983 O O . ILE A 1 119 ? -34.621 7.422 56.562 1.00 74.00 119 ILE A O 1
ATOM 987 N N . PHE A 1 120 ? -34.365 6.412 54.576 1.00 76.88 120 PHE A N 1
ATOM 988 C CA . PHE A 1 120 ? -35.784 6.416 54.221 1.00 76.88 120 PHE A CA 1
ATOM 989 C C . PHE A 1 120 ? -36.515 5.150 54.680 1.00 76.88 120 PHE A C 1
ATOM 991 O O . PHE A 1 120 ? -37.691 5.224 55.023 1.00 76.88 120 PHE A O 1
ATOM 998 N N . LEU A 1 121 ? -35.847 3.989 54.715 1.00 81.12 121 LEU A N 1
ATOM 999 C CA . LEU A 1 121 ? -36.515 2.712 55.002 1.00 81.12 121 LEU A CA 1
ATOM 1000 C C . LEU A 1 121 ? -37.023 2.625 56.445 1.00 81.12 121 LEU A C 1
ATOM 1002 O O . LEU A 1 121 ? -38.155 2.190 56.672 1.00 81.12 121 LEU A O 1
ATOM 1006 N N . ASP A 1 122 ? -36.201 3.046 57.406 1.00 79.94 122 ASP A N 1
ATOM 1007 C CA . ASP A 1 122 ? -36.547 2.997 58.829 1.00 79.94 122 ASP A CA 1
ATOM 1008 C C . ASP A 1 122 ? -37.731 3.918 59.137 1.00 79.94 122 ASP A C 1
ATOM 1010 O O . ASP A 1 122 ? -38.679 3.515 59.814 1.00 79.94 122 ASP A O 1
ATOM 1014 N N . LYS A 1 123 ? -37.722 5.125 58.560 1.00 81.50 123 LYS A N 1
ATOM 1015 C CA . LYS A 1 123 ? -38.821 6.088 58.680 1.00 81.50 123 LYS A CA 1
ATOM 1016 C C . LYS A 1 123 ? -40.103 5.590 58.031 1.00 81.50 123 LYS A C 1
ATOM 1018 O O . LYS A 1 123 ? -41.140 5.544 58.683 1.00 81.50 123 LYS A O 1
ATOM 1023 N N . LEU A 1 124 ? -40.014 5.130 56.784 1.00 83.75 124 LEU A N 1
ATOM 1024 C CA . LEU A 1 124 ? -41.159 4.598 56.052 1.00 83.75 124 LEU A CA 1
ATOM 1025 C C . LEU A 1 124 ? -41.801 3.427 56.803 1.00 83.75 124 LEU A C 1
ATOM 1027 O O . LEU A 1 124 ? -43.023 3.333 56.887 1.00 83.75 124 LEU A O 1
ATOM 1031 N N . THR A 1 125 ? -40.988 2.546 57.386 1.00 82.50 125 THR A N 1
ATOM 1032 C CA . THR A 1 125 ? -41.482 1.409 58.171 1.00 82.50 125 THR A CA 1
ATOM 1033 C C . THR A 1 125 ? -42.136 1.863 59.482 1.00 82.50 125 THR A C 1
ATOM 1035 O O . THR A 1 125 ? -43.160 1.301 59.874 1.00 82.50 125 THR A O 1
ATOM 1038 N N . ALA A 1 126 ? -41.600 2.898 60.139 1.00 83.50 126 ALA A N 1
ATOM 1039 C CA . ALA A 1 126 ? -42.198 3.483 61.339 1.00 83.50 126 ALA A CA 1
ATOM 1040 C C . ALA A 1 126 ? -43.561 4.139 61.049 1.00 83.50 126 ALA A C 1
ATOM 1042 O O . ALA A 1 126 ? -44.536 3.838 61.740 1.00 83.50 126 ALA A O 1
ATOM 1043 N N . ASP A 1 127 ? -43.660 4.949 59.994 1.00 84.50 127 ASP A N 1
ATOM 1044 C CA . ASP A 1 127 ? -44.912 5.600 59.588 1.00 84.50 127 ASP A CA 1
ATOM 1045 C C . ASP A 1 127 ? -45.977 4.585 59.175 1.00 84.50 127 ASP A C 1
ATOM 1047 O O . ASP A 1 127 ? -47.140 4.678 59.577 1.00 84.50 127 ASP A O 1
ATOM 1051 N N . LEU A 1 128 ? -45.580 3.561 58.417 1.00 83.75 128 LEU A N 1
ATOM 1052 C CA . LEU A 1 128 ? -46.475 2.473 58.036 1.00 83.75 128 LEU A CA 1
ATOM 1053 C C . LEU A 1 128 ? -47.017 1.728 59.259 1.00 83.75 128 LEU A C 1
ATOM 1055 O O . LEU A 1 128 ? -48.206 1.406 59.295 1.00 83.75 128 LEU A O 1
ATOM 1059 N N . LYS A 1 129 ? -46.180 1.492 60.275 1.00 82.88 129 LYS A N 1
ATOM 1060 C CA . LYS A 1 129 ? -46.611 0.876 61.532 1.00 82.88 129 LYS A CA 1
ATOM 1061 C C . LYS A 1 129 ? -47.647 1.740 62.254 1.00 82.88 129 LYS A C 1
ATOM 1063 O O . LYS A 1 129 ? -48.692 1.217 62.635 1.00 82.88 129 LYS A O 1
ATOM 1068 N N . ILE A 1 130 ? -47.400 3.046 62.382 1.00 84.06 130 ILE A N 1
ATOM 1069 C CA . ILE A 1 130 ? -48.330 3.986 63.029 1.00 84.06 130 ILE A CA 1
ATOM 1070 C C . ILE A 1 130 ? -49.679 3.995 62.301 1.00 84.06 130 ILE A C 1
ATOM 1072 O O . ILE A 1 130 ? -50.727 3.877 62.936 1.00 84.06 130 ILE A O 1
ATOM 1076 N N . LEU A 1 131 ? -49.672 4.081 6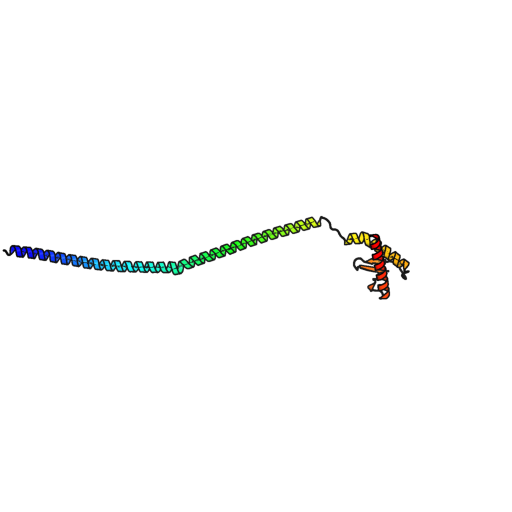0.967 1.00 84.62 131 LEU A N 1
ATOM 1077 C CA . LEU A 1 131 ? -50.898 4.093 60.167 1.00 84.62 131 LEU A CA 1
ATOM 1078 C C . LEU A 1 131 ? -51.681 2.776 60.284 1.00 84.62 131 LEU A C 1
ATOM 1080 O O . LEU A 1 131 ? -52.907 2.797 60.398 1.00 84.62 131 LEU A O 1
ATOM 1084 N N . LEU A 1 132 ? -51.000 1.626 60.293 1.00 81.62 132 LEU A N 1
ATOM 1085 C CA . LEU A 1 132 ? -51.649 0.318 60.437 1.00 81.62 132 LEU A CA 1
ATOM 1086 C C . LEU A 1 132 ? -52.240 0.096 61.837 1.00 81.62 132 LEU A C 1
ATOM 1088 O O . LEU A 1 132 ? -53.311 -0.510 61.949 1.00 81.62 132 LEU A O 1
ATOM 1092 N N . GLU A 1 133 ? -51.585 0.609 62.882 1.00 81.50 133 GLU A N 1
ATOM 1093 C CA . GLU A 1 133 ? -52.118 0.629 64.249 1.00 81.50 133 GLU A CA 1
ATOM 1094 C C . GLU A 1 133 ? -53.355 1.537 64.343 1.00 81.50 133 GLU A C 1
ATOM 1096 O O . GLU A 1 133 ? -54.391 1.116 64.863 1.00 81.50 133 GLU A O 1
ATOM 1101 N N . TYR A 1 134 ? -53.303 2.738 63.756 1.00 81.12 134 TYR A N 1
ATOM 1102 C CA . TYR A 1 134 ? -54.421 3.690 63.753 1.00 81.12 134 TYR A CA 1
ATOM 1103 C C . TYR A 1 134 ? -55.651 3.154 63.009 1.00 81.12 134 TYR A C 1
ATOM 1105 O O . TYR A 1 134 ? -56.793 3.363 63.420 1.00 81.12 134 TYR A O 1
ATOM 1113 N N . CYS A 1 135 ? -55.429 2.424 61.916 1.00 77.50 135 CYS A N 1
ATOM 1114 C CA . CYS A 1 135 ? -56.494 1.797 61.139 1.00 77.50 135 CYS A CA 1
ATOM 1115 C C . CYS A 1 135 ? -57.006 0.469 61.732 1.00 77.50 135 CYS A C 1
ATOM 1117 O O . CYS A 1 135 ? -57.876 -0.156 61.123 1.00 77.50 135 CYS A O 1
ATOM 1119 N N . ASN A 1 136 ? -56.495 0.033 62.893 1.00 75.00 136 ASN A N 1
ATOM 1120 C CA . ASN A 1 136 ? -56.856 -1.214 63.574 1.00 75.00 136 ASN A CA 1
ATOM 1121 C C . ASN A 1 136 ? -56.857 -2.436 62.634 1.00 75.00 136 ASN A C 1
ATOM 1123 O O . ASN A 1 136 ? -57.857 -3.153 62.490 1.00 75.00 136 ASN A O 1
ATOM 1127 N N . TYR A 1 137 ? -55.734 -2.655 61.943 1.00 74.12 137 TYR A N 1
ATOM 1128 C CA . TYR A 1 137 ? -55.592 -3.786 61.031 1.00 74.12 137 TYR A CA 1
ATOM 1129 C C . TYR A 1 137 ? -55.760 -5.121 61.782 1.00 74.12 137 TYR A C 1
ATOM 1131 O O . TYR A 1 137 ? -55.019 -5.431 62.719 1.00 74.12 137 TYR A O 1
ATOM 1139 N N . LYS A 1 138 ? -56.750 -5.931 61.380 1.00 64.12 138 LYS A N 1
ATOM 1140 C CA . LYS A 1 138 ? -57.094 -7.182 62.079 1.00 64.12 138 LYS A CA 1
ATOM 1141 C C . LYS A 1 138 ? -55.899 -8.142 62.124 1.00 64.12 138 LYS A C 1
ATOM 1143 O O . LYS A 1 138 ? -55.352 -8.499 61.085 1.00 64.12 138 LYS A O 1
ATOM 1148 N N . HIS A 1 139 ? -55.568 -8.611 63.330 1.00 63.50 139 HIS A N 1
ATOM 1149 C CA . HIS A 1 139 ? -54.471 -9.550 63.610 1.00 63.50 139 HIS A CA 1
ATOM 1150 C C . HIS A 1 139 ? -53.077 -9.045 63.205 1.00 63.50 139 HIS A C 1
ATOM 1152 O O . HIS A 1 139 ? -52.256 -9.826 62.735 1.00 63.50 139 HIS A O 1
ATOM 1158 N N . TYR A 1 140 ? -52.789 -7.753 63.371 1.00 68.00 140 TYR A N 1
ATOM 1159 C CA . TYR A 1 140 ? -51.446 -7.210 63.153 1.00 68.00 140 TYR A CA 1
ATOM 1160 C C . TYR A 1 140 ? -50.410 -7.833 64.111 1.00 68.00 140 TYR A C 1
ATOM 1162 O O . TYR A 1 140 ? -50.592 -7.793 65.327 1.00 68.00 140 TYR A O 1
ATOM 1170 N N . ALA A 1 141 ? -49.334 -8.409 63.566 1.00 66.12 141 ALA A N 1
ATOM 1171 C CA . ALA A 1 141 ? -48.230 -8.992 64.332 1.00 66.12 141 ALA A CA 1
ATOM 1172 C C . ALA A 1 141 ? -46.876 -8.378 63.951 1.00 66.12 141 ALA A C 1
ATOM 1174 O O . ALA A 1 141 ? -46.115 -7.989 64.832 1.00 66.12 141 ALA A O 1
ATOM 1175 N N . ASN A 1 142 ? -46.568 -8.274 62.654 1.00 69.75 142 ASN A N 1
ATOM 1176 C CA . ASN A 1 142 ? -45.341 -7.632 62.182 1.00 69.75 142 ASN A CA 1
ATOM 1177 C C . ASN A 1 142 ? -45.495 -7.112 60.748 1.00 69.75 142 ASN A C 1
ATOM 1179 O O . ASN A 1 142 ? -46.239 -7.693 59.954 1.00 69.75 142 ASN A O 1
ATOM 1183 N N . MET A 1 143 ? -44.765 -6.057 60.395 1.00 76.75 143 MET A N 1
ATOM 1184 C CA . MET A 1 143 ? -44.783 -5.470 59.059 1.00 76.75 143 MET A CA 1
ATOM 1185 C C . MET A 1 143 ? -43.424 -4.857 58.711 1.00 76.75 143 MET A C 1
ATOM 1187 O O . MET A 1 143 ? -42.770 -4.257 59.559 1.00 76.75 143 MET A O 1
ATOM 1191 N N . PHE A 1 144 ? -43.004 -5.041 57.460 1.00 76.56 144 PHE A N 1
ATOM 1192 C CA . PHE A 1 144 ? -41.798 -4.433 56.903 1.00 76.56 144 PHE A CA 1
ATOM 1193 C C . PHE A 1 144 ? -42.002 -4.084 55.425 1.00 76.56 144 PHE A C 1
ATOM 1195 O O . PHE A 1 144 ? -42.859 -4.658 54.744 1.00 76.56 144 PHE A O 1
ATOM 1202 N N . PHE A 1 145 ? -41.230 -3.115 54.940 1.00 80.00 145 PHE A N 1
ATOM 1203 C CA . PHE A 1 145 ? -41.181 -2.768 53.525 1.00 80.00 145 PHE A CA 1
ATOM 1204 C C . PHE A 1 145 ? -40.061 -3.558 52.841 1.00 80.00 145 PHE A C 1
ATOM 1206 O O . PHE A 1 145 ? -38.900 -3.480 53.244 1.00 80.00 145 PHE A O 1
ATOM 1213 N N . ASP A 1 146 ? -40.419 -4.339 51.827 1.00 78.44 146 ASP A N 1
ATOM 1214 C CA . ASP A 1 146 ? -39.481 -5.090 51.003 1.00 78.44 146 ASP A CA 1
ATOM 1215 C C . ASP A 1 146 ? -38.946 -4.176 49.893 1.00 78.44 146 ASP A C 1
ATOM 1217 O O . ASP A 1 146 ? -39.691 -3.721 49.023 1.00 78.44 146 ASP A O 1
ATOM 1221 N N . MET A 1 147 ? -37.646 -3.889 49.946 1.00 70.31 147 MET A N 1
ATOM 1222 C CA . MET A 1 147 ? -36.958 -3.017 48.992 1.00 70.31 147 MET A CA 1
ATOM 1223 C C . MET A 1 147 ? -36.636 -3.708 47.664 1.00 70.31 147 MET A C 1
ATOM 1225 O O . MET A 1 147 ? -36.388 -3.008 46.684 1.00 70.31 147 MET A O 1
ATOM 1229 N N . ASP A 1 148 ? -36.639 -5.042 47.620 1.00 74.56 148 ASP A N 1
ATOM 1230 C CA . ASP A 1 148 ? -36.357 -5.800 46.400 1.00 74.56 148 ASP A CA 1
ATOM 1231 C C . ASP A 1 148 ? -37.624 -5.925 45.542 1.00 74.56 148 ASP A C 1
ATOM 1233 O O . ASP A 1 148 ? -37.580 -5.758 44.321 1.00 74.56 148 ASP A O 1
ATOM 1237 N N . GLU A 1 149 ? -38.777 -6.145 46.182 1.00 73.25 149 GLU A N 1
ATOM 1238 C CA . GLU A 1 149 ? -40.084 -6.178 45.509 1.00 73.25 149 GLU A CA 1
ATOM 1239 C C . GLU A 1 149 ? -40.823 -4.828 45.483 1.00 73.25 149 GLU A C 1
ATOM 1241 O O . GLU A 1 149 ? -41.863 -4.720 44.825 1.00 73.25 149 GLU A O 1
ATOM 1246 N N . TYR A 1 150 ? -40.298 -3.805 46.170 1.00 74.19 150 TYR A N 1
ATOM 1247 C CA . TYR A 1 150 ? -40.949 -2.505 46.392 1.00 74.19 150 TYR A CA 1
ATOM 1248 C C . TYR A 1 150 ? -42.382 -2.644 46.937 1.00 74.19 150 TYR A C 1
ATOM 1250 O O . TYR A 1 150 ? -43.303 -1.943 46.503 1.00 74.19 150 TYR A O 1
ATOM 1258 N N . ASP A 1 151 ? -42.594 -3.572 47.875 1.00 76.94 151 ASP A N 1
ATOM 1259 C CA . ASP A 1 151 ? -43.923 -3.898 48.397 1.00 76.94 151 ASP A CA 1
ATOM 1260 C C . ASP A 1 151 ? -43.957 -4.012 49.929 1.00 76.94 151 ASP A C 1
ATOM 1262 O O . ASP A 1 151 ? -42.951 -4.259 50.587 1.00 76.94 151 ASP A O 1
ATOM 1266 N N . VAL A 1 152 ? -45.142 -3.829 50.520 1.00 79.50 152 VAL A N 1
ATOM 1267 C CA . VAL A 1 152 ? -45.330 -3.990 51.974 1.00 79.50 152 VAL A CA 1
ATOM 1268 C C . VAL A 1 152 ? -45.691 -5.435 52.280 1.00 79.50 152 VAL A C 1
ATOM 1270 O O . VAL A 1 152 ? -46.687 -5.950 51.765 1.00 79.50 152 VAL A O 1
ATOM 1273 N N . VAL A 1 153 ? -44.935 -6.057 53.178 1.00 78.25 153 VAL A N 1
ATOM 1274 C CA . VAL A 1 153 ? -45.227 -7.389 53.707 1.00 78.25 153 VAL A CA 1
ATOM 1275 C C . VAL A 1 153 ? -45.849 -7.234 55.090 1.00 78.25 153 VAL A C 1
ATOM 1277 O O . VAL A 1 153 ? -45.238 -6.670 55.997 1.00 78.25 153 VAL A O 1
ATOM 1280 N N . VAL A 1 154 ? -47.072 -7.742 55.261 1.00 76.56 154 VAL A N 1
ATOM 1281 C CA . VAL A 1 154 ? -47.789 -7.729 56.548 1.00 76.56 154 VAL A CA 1
ATOM 1282 C C . VAL A 1 154 ? -47.973 -9.169 57.006 1.00 76.56 154 VAL A C 1
ATOM 1284 O O . VAL A 1 154 ? -48.501 -9.996 56.265 1.00 76.56 154 VAL A O 1
ATOM 1287 N N . ASN A 1 155 ? -47.527 -9.484 58.222 1.00 73.19 155 ASN A N 1
ATOM 1288 C CA . ASN A 1 155 ? -47.586 -10.821 58.823 1.00 73.19 155 ASN A CA 1
ATOM 1289 C C . ASN A 1 155 ? -46.976 -11.931 57.944 1.00 73.19 155 ASN A C 1
ATOM 1291 O O . ASN A 1 155 ? -47.489 -13.046 57.906 1.00 73.19 155 ASN A O 1
ATOM 1295 N N . GLY A 1 156 ? -45.911 -11.622 57.198 1.00 66.06 156 GLY A N 1
ATOM 1296 C CA . GLY A 1 156 ? -45.259 -12.576 56.291 1.00 66.06 156 GLY A CA 1
ATOM 1297 C C . GLY A 1 156 ? -46.010 -12.839 54.979 1.00 66.06 156 GLY A C 1
ATOM 1298 O O . GLY A 1 156 ? -45.581 -13.682 54.196 1.00 66.06 156 GLY A O 1
ATOM 1299 N N . HIS A 1 157 ? -47.103 -12.118 54.707 1.00 73.81 157 HIS A N 1
ATOM 1300 C CA . HIS A 1 157 ? -47.851 -12.223 53.458 1.00 73.81 157 HIS A CA 1
ATOM 1301 C C . HIS A 1 157 ? -47.655 -10.983 52.579 1.00 73.81 157 HIS A C 1
ATOM 1303 O O . HIS A 1 157 ? -47.915 -9.852 52.996 1.00 73.81 157 HIS A O 1
ATOM 1309 N N . TYR A 1 158 ? -47.261 -11.209 51.324 1.00 72.75 158 TYR A N 1
ATOM 1310 C CA . TYR A 1 158 ? -47.206 -10.174 50.290 1.00 72.75 158 TYR A CA 1
ATOM 1311 C C . TYR A 1 158 ? -48.605 -9.666 49.940 1.00 72.75 158 TYR A C 1
ATOM 1313 O O . TYR A 1 158 ? -49.553 -10.458 49.870 1.00 72.75 158 TYR A O 1
ATOM 1321 N N . LYS A 1 159 ? -48.746 -8.380 49.594 1.00 71.19 159 LYS A N 1
ATOM 1322 C CA . LYS A 1 159 ? -50.046 -7.809 49.190 1.00 71.19 159 LYS A CA 1
ATOM 1323 C C . LYS A 1 159 ? -50.692 -8.585 48.047 1.00 71.19 159 LYS A C 1
ATOM 1325 O O . LYS A 1 159 ? -51.905 -8.769 48.036 1.00 71.19 159 LYS A O 1
ATOM 1330 N N . LYS A 1 160 ? -49.895 -9.081 47.094 1.00 69.38 160 LYS A N 1
ATOM 1331 C CA . LYS A 1 160 ? -50.366 -9.874 45.941 1.00 69.38 160 LYS A CA 1
ATOM 1332 C C . LYS A 1 160 ? -51.147 -11.132 46.348 1.00 69.38 160 LYS A C 1
ATOM 1334 O O . LYS A 1 160 ? -52.031 -11.541 45.603 1.00 69.38 160 LYS A O 1
ATOM 1339 N N . SER A 1 161 ? -50.849 -11.704 47.518 1.00 71.06 161 SER A N 1
ATOM 1340 C CA . SER A 1 161 ? -51.530 -12.890 48.063 1.00 71.06 161 SER A CA 1
ATOM 1341 C C . SER A 1 161 ? -52.884 -12.584 48.721 1.00 71.06 161 SER A C 1
ATOM 1343 O O . SER A 1 161 ? -53.637 -13.502 49.034 1.00 71.06 161 SER A O 1
ATOM 1345 N N . GLN A 1 162 ? -53.218 -11.301 48.899 1.00 73.44 162 GLN A N 1
ATOM 1346 C CA . GLN A 1 162 ? -54.433 -10.840 49.567 1.00 73.44 162 GLN A CA 1
ATOM 1347 C C . GLN A 1 162 ? -55.514 -10.405 48.564 1.00 73.44 162 GLN A C 1
ATOM 1349 O O . GLN A 1 162 ? -55.243 -10.037 47.416 1.00 73.44 162 GLN A O 1
ATOM 1354 N N . GLY A 1 163 ? -56.775 -10.417 49.009 1.00 77.25 163 GLY A N 1
ATOM 1355 C CA . GLY A 1 163 ? -57.922 -10.007 48.193 1.00 77.25 163 GLY A CA 1
ATOM 1356 C C . GLY A 1 163 ? -57.817 -8.562 47.678 1.00 77.25 163 GLY A C 1
ATOM 1357 O O . GLY A 1 163 ? -57.167 -7.710 48.283 1.00 77.25 163 GLY A O 1
ATOM 1358 N N . LYS A 1 164 ? -58.501 -8.258 46.562 1.00 76.62 164 LYS A N 1
ATOM 1359 C CA . LYS A 1 164 ? -58.428 -6.945 45.879 1.00 76.62 164 LYS A CA 1
ATOM 1360 C C . LYS A 1 164 ? -58.698 -5.745 46.806 1.00 76.62 164 LYS A C 1
ATOM 1362 O O . LYS A 1 164 ? -58.061 -4.711 46.640 1.00 76.62 164 LYS A O 1
ATOM 1367 N N . GLY A 1 165 ? -59.588 -5.891 47.793 1.00 78.19 165 GLY A N 1
ATOM 1368 C CA . GLY A 1 165 ? -59.878 -4.847 48.786 1.00 78.19 165 GLY A CA 1
ATOM 1369 C C . GLY A 1 165 ? -58.721 -4.579 49.757 1.00 78.19 165 GLY A C 1
ATOM 1370 O O . GLY A 1 165 ? -58.358 -3.427 49.972 1.00 78.19 165 GLY A O 1
ATOM 1371 N N . PHE A 1 166 ? -58.078 -5.632 50.273 1.00 76.31 166 PHE A N 1
ATOM 1372 C CA . PHE A 1 166 ? -56.899 -5.508 51.142 1.00 76.31 166 PHE A CA 1
ATOM 1373 C C . PHE A 1 166 ? -55.710 -4.887 50.406 1.00 76.31 166 PHE A C 1
ATOM 1375 O O . PHE A 1 166 ? -54.995 -4.058 50.963 1.00 76.31 166 PHE A O 1
ATOM 1382 N N . ARG A 1 167 ? -55.537 -5.229 49.125 1.00 79.31 167 ARG A N 1
ATOM 1383 C CA . ARG A 1 167 ? -54.516 -4.620 48.264 1.00 79.31 167 ARG A CA 1
ATOM 1384 C C . ARG A 1 167 ? -54.726 -3.122 48.077 1.00 79.31 167 ARG A C 1
ATOM 1386 O O . ARG A 1 167 ? -53.766 -2.367 48.185 1.00 79.31 167 ARG A O 1
ATOM 1393 N N . ALA A 1 168 ? -55.961 -2.699 47.803 1.00 82.00 168 ALA A N 1
ATOM 1394 C CA . ALA A 1 168 ? -56.288 -1.284 47.652 1.00 82.00 168 ALA A CA 1
ATOM 1395 C C . ALA A 1 168 ? -55.998 -0.512 48.947 1.00 82.00 168 ALA A C 1
ATOM 1397 O O . ALA A 1 168 ? -55.295 0.490 48.908 1.00 82.00 168 ALA A O 1
ATOM 1398 N N . PHE A 1 169 ? -56.439 -1.044 50.091 1.00 82.88 169 PHE A N 1
ATOM 1399 C CA . PHE A 1 169 ? -56.184 -0.455 51.404 1.00 82.88 169 PHE A CA 1
ATOM 1400 C C . PHE A 1 169 ? -54.684 -0.288 51.700 1.00 82.88 169 PHE A C 1
ATOM 1402 O O . PHE A 1 169 ? -54.234 0.814 52.004 1.00 82.88 169 PHE A O 1
ATOM 1409 N N . LEU A 1 170 ? -53.887 -1.351 51.549 1.00 83.44 170 LEU A N 1
ATOM 1410 C CA . LEU A 1 170 ? -52.445 -1.301 51.821 1.00 83.44 170 LEU A CA 1
ATOM 1411 C C . LEU A 1 170 ? -51.687 -0.377 50.856 1.00 83.44 170 LEU A C 1
ATOM 1413 O O . LEU A 1 170 ? -50.667 0.193 51.231 1.00 83.44 170 LEU A O 1
ATOM 1417 N N . ASN A 1 171 ? -52.171 -0.209 49.625 1.00 83.81 171 ASN A N 1
ATOM 1418 C CA . ASN A 1 171 ? -51.599 0.754 48.686 1.00 83.81 171 ASN A CA 1
ATOM 1419 C C . ASN A 1 171 ? -51.923 2.199 49.075 1.00 83.81 171 ASN A C 1
ATOM 1421 O O . ASN A 1 171 ? -51.055 3.055 48.953 1.00 83.81 171 ASN A O 1
ATOM 1425 N N . THR A 1 172 ? -53.131 2.469 49.577 1.00 85.50 172 THR A N 1
ATOM 1426 C CA . THR A 1 172 ? -53.487 3.792 50.107 1.00 85.50 172 THR A CA 1
ATOM 1427 C C . THR A 1 172 ? -52.655 4.133 51.341 1.00 85.50 172 THR A C 1
ATOM 1429 O O . THR A 1 172 ? -52.102 5.224 51.411 1.00 85.50 172 THR A O 1
ATOM 1432 N N . VAL A 1 173 ? -52.496 3.190 52.273 1.00 84.75 173 VAL A N 1
ATOM 1433 C CA . VAL A 1 173 ? -51.641 3.368 53.459 1.00 84.75 173 VAL A CA 1
ATOM 1434 C C . VAL A 1 173 ? -50.184 3.614 53.057 1.00 84.75 173 VAL A C 1
ATOM 1436 O O . VAL A 1 173 ? -49.548 4.513 53.597 1.00 84.75 173 VAL A O 1
ATOM 1439 N N . LEU A 1 174 ? -49.672 2.882 52.061 1.00 84.62 174 LEU A N 1
ATOM 1440 C CA . LEU A 1 174 ? -48.328 3.110 51.527 1.00 84.62 174 LEU A CA 1
ATOM 1441 C C . LEU A 1 174 ? -48.168 4.489 50.882 1.00 84.62 174 LEU A C 1
ATOM 1443 O O . LEU A 1 174 ? -47.158 5.143 51.114 1.00 84.62 174 LEU A O 1
ATOM 1447 N N . ALA A 1 175 ? -49.147 4.947 50.102 1.00 85.56 175 ALA A N 1
ATOM 1448 C CA . ALA A 1 175 ? -49.098 6.273 49.490 1.00 85.56 175 ALA A CA 1
ATOM 1449 C C . ALA A 1 175 ? -49.059 7.390 50.547 1.00 85.56 175 ALA A C 1
ATOM 1451 O O . ALA A 1 175 ? -48.269 8.319 50.413 1.00 85.56 175 ALA A O 1
ATOM 1452 N N . ILE A 1 176 ? -49.856 7.262 51.615 1.00 84.81 176 ILE A N 1
ATOM 1453 C CA . ILE A 1 176 ? -49.866 8.216 52.735 1.00 84.81 176 ILE A CA 1
ATOM 1454 C C . ILE A 1 176 ? -48.532 8.178 53.492 1.00 84.81 176 ILE A C 1
ATOM 1456 O O . ILE A 1 176 ? -47.983 9.229 53.798 1.00 84.81 176 ILE A O 1
ATOM 1460 N N . ALA A 1 177 ? -47.972 6.993 53.748 1.00 85.19 177 ALA A N 1
ATOM 1461 C CA . ALA A 1 177 ? -46.674 6.876 54.414 1.00 85.19 177 ALA A CA 1
ATOM 1462 C C . ALA A 1 177 ? -45.536 7.500 53.592 1.00 85.19 177 ALA A C 1
ATOM 1464 O O . ALA A 1 177 ? -44.704 8.210 54.141 1.00 85.19 177 ALA A O 1
ATOM 1465 N N . ILE A 1 178 ? -45.520 7.289 52.270 1.00 84.38 178 ILE A N 1
ATOM 1466 C CA . ILE A 1 178 ? -44.537 7.927 51.381 1.00 84.38 178 ILE A CA 1
ATOM 1467 C C . ILE A 1 178 ? -44.709 9.448 51.393 1.00 84.38 178 ILE A C 1
ATOM 1469 O O . ILE A 1 178 ? -43.712 10.161 51.441 1.00 84.38 178 ILE A O 1
ATOM 1473 N N . GLN A 1 179 ? -45.948 9.944 51.360 1.00 84.88 179 GLN A N 1
ATOM 1474 C CA . GLN A 1 179 ? -46.220 11.377 51.438 1.00 84.88 179 GLN A CA 1
ATOM 1475 C C . GLN A 1 179 ? -45.705 11.975 52.754 1.00 84.88 179 GLN A C 1
ATOM 1477 O O . GLN A 1 179 ? -44.952 12.940 52.707 1.00 84.88 179 GLN A O 1
ATOM 1482 N N . ASN A 1 180 ? -46.029 11.368 53.898 1.00 84.50 180 ASN A N 1
ATOM 1483 C CA . ASN A 1 180 ? -45.555 11.828 55.207 1.00 84.50 180 ASN A CA 1
ATOM 1484 C C . ASN A 1 180 ? -44.025 11.828 55.286 1.00 84.50 180 ASN A C 1
ATOM 1486 O O . ASN A 1 180 ? -43.424 12.819 55.695 1.00 84.50 180 ASN A O 1
ATOM 1490 N N . CYS A 1 181 ? -43.392 10.751 54.814 1.00 82.38 181 CYS A N 1
ATOM 1491 C CA . CYS A 1 181 ? -41.941 10.665 54.754 1.00 82.38 181 CYS A CA 1
ATOM 1492 C C . CYS A 1 181 ? -41.327 11.774 53.891 1.00 82.38 181 CYS A C 1
ATOM 1494 O O . CYS A 1 181 ? -40.255 12.246 54.235 1.00 82.38 181 CYS A O 1
ATOM 1496 N N . LEU A 1 182 ? -41.954 12.183 52.782 1.00 81.19 182 LEU A N 1
ATOM 1497 C CA . LEU A 1 182 ? -41.449 13.256 51.915 1.00 81.19 182 LEU A CA 1
ATOM 1498 C C . LEU A 1 182 ? -41.722 14.657 52.477 1.00 81.19 182 LEU A C 1
ATOM 1500 O O . LEU A 1 182 ? -40.867 15.530 52.343 1.00 81.19 182 LEU A O 1
ATOM 1504 N N . ASP A 1 183 ? -42.870 14.863 53.124 1.00 81.94 183 ASP A N 1
ATOM 1505 C CA . ASP A 1 183 ? -43.239 16.139 53.745 1.00 81.94 183 ASP A CA 1
ATOM 1506 C C . ASP A 1 183 ? -42.301 16.504 54.910 1.00 81.94 183 ASP A C 1
ATOM 1508 O O . ASP A 1 183 ? -42.065 17.683 55.155 1.00 81.94 183 ASP A O 1
ATOM 1512 N N . GLU A 1 184 ? -41.692 15.521 55.581 1.00 72.00 184 GLU A N 1
ATOM 1513 C CA . GLU A 1 184 ? -40.661 15.756 56.604 1.00 72.00 184 GLU A CA 1
ATOM 1514 C C . GLU A 1 184 ? -39.310 16.265 56.060 1.00 72.00 184 GLU A C 1
ATOM 1516 O O . GLU A 1 184 ? -38.486 16.741 56.844 1.00 72.00 184 GLU A O 1
ATOM 1521 N N . TYR A 1 185 ? -39.043 16.125 54.756 1.00 67.44 185 TYR A N 1
ATOM 1522 C CA . TYR A 1 185 ? -37.790 16.565 54.117 1.00 67.44 185 TYR A CA 1
ATOM 1523 C C . TYR A 1 185 ? -37.952 17.823 53.244 1.00 67.44 185 TYR A C 1
ATOM 1525 O O . TYR A 1 185 ? -36.976 18.231 52.605 1.00 67.44 185 TYR A O 1
ATOM 1533 N N . ASN A 1 186 ? -39.148 18.425 53.219 1.00 50.56 186 ASN A N 1
ATOM 1534 C CA . ASN A 1 186 ? -39.403 19.771 52.684 1.00 50.56 186 ASN A CA 1
ATOM 1535 C C . ASN A 1 186 ? -39.115 20.852 53.735 1.00 50.56 186 ASN A C 1
ATOM 1537 O O . ASN A 1 186 ? -38.679 21.950 53.322 1.00 50.56 186 ASN A O 1
#

Radius of gyration: 61.51 Å; chains: 1; bounding box: 116×33×158 Å

Organism: NCBI:txid1034346

pLDDT: mean 83.2, std 12.05, range [49.72, 97.5]

Sequence (186 aa):
MSCFEKSQQLQKLKKIEAQIKDLRSVQDFLEAEIKELNTSKQSVIEERRKNDTFIHAELRPQINELRANLSNYKLALNQHKAKEMIDSFSDVLVKQLETTEAEESTVFQFDLKKRFKDIFLDKLTADLKILLEYCNYKHYANMFFDMDEYDVVVNGHYKKSQGKGFRAFLNTVLAIAIQNCLDEYN

Secondary structure (DSSP, 8-state):
--HHHHHHHHHHHHHHHHHHHHHHHHHHHHHHHHHHHHHHHHHHHHHHHHHHHHIIIIIHHHHHHHHHHHHHHHHHHHHHHHHHHHHHHHHHHHHHHHHHHHHHHHS----HHHHHIIIIIHHHHHHHHHHHHHTT-TT---EEEETTTTEEEETTEEGGGS-HHHHHHHHHHHHHHHHHHHHTT-